Protein AF-X0Z186-F1 (afdb_monomer_lite)

Organism: NCBI:txid412755

InterPro domains:
  IPR019079 Capsule synthesis protein, CapA [PF09587] (178-248)
  IPR019079 Capsule synthesis protein, CapA [SM00854] (56-251)
  IPR029052 Metallo-dependent phosphatase-like [SSF56300] (160-251)
  IPR036866 Ribonuclease Z/Hydroxyacylglutathione hydrolase-like [G3DSA:3.60.15.10] (1-141)
  IPR036866 Ribonuclease Z/Hydroxyacylglutathione hydrolase-like [SSF56281] (2-174)

Foldseek 3Di:
DEFDLPDQVVLVVCVVVDDDAEYEFLAQDLSRHLNVVVPQPHEYEYAPLRLVCLQPVVVVLVQLVCPPHPCSVVVVVVCVVSVRDRDPNYHHDDAQDWDDDDDPDTDGDHRQDPRRADVSNVVNVVVCVVVVDDDAFWDVRQWDCPDPAEIEGEAECDDSGDYDTGHHPVCRLVPQDPLHAYEYEYADAEAQDQEGDPVLVVSLVVCVQRHQEYEYAHNLAFYDWDWDQHPVPPRATGIYRNYQHDQEDDDPPQRNQKGKDWDWDWDADPVSDIHTDDIDMFMWGWDDPDPPDIDIDTDRDDVPPD

pLDDT: mean 90.02, std 6.47, range [61.66, 98.19]

Radius of gyration: 22.04 Å; chains: 1; bounding box: 54×44×65 Å

Secondary structure (DSSP, 8-state):
-B---S-HHHHHHHHHH----EEE-S-SSHHHHTTGGG-TT-EEEEETTTHHHHH-HHHHHHHTT-TTSTTHHHHHHHHHHHT--PPPSEEEE-TT-EEEEETTEEEEP----SSS-HHHHHHHHHHHHTTT-----BTTB-EEESSSSEEEEEEES--SS--SSB-BGGGGGGG--TTSEEEEEEE-S-TT-SS--HHHHHHHHHHTTTSSEEE-BSS-SB--EEEEE-TTTTT-EEEEES-BB-SS---SSTTTTEEEEEEEEEEE-TTS-EEEEEEEEEEEEEEESSSS-EEEEEES--TT--

Structure (mmCIF, N/CA/C/O backbone):
data_AF-X0Z186-F1
#
_entry.id   AF-X0Z186-F1
#
loop_
_atom_site.group_PDB
_atom_site.id
_atom_site.type_symbol
_atom_site.label_atom_id
_atom_site.label_alt_id
_atom_site.label_comp_id
_atom_site.label_asym_id
_atom_site.label_entity_id
_atom_site.label_seq_id
_atom_site.pdbx_PDB_ins_code
_atom_site.Cartn_x
_atom_site.Cartn_y
_atom_site.Cartn_z
_atom_site.occupancy
_atom_site.B_iso_or_equiv
_atom_site.auth_seq_id
_atom_site.auth_comp_id
_atom_site.auth_asym_id
_atom_site.auth_atom_id
_atom_site.pdbx_PDB_model_num
ATOM 1 N N . LEU A 1 1 ? -20.389 0.798 16.510 1.00 89.38 1 LEU A N 1
ATOM 2 C CA . LEU A 1 1 ? -19.400 1.677 15.853 1.00 89.38 1 LEU A CA 1
ATOM 3 C C . LEU A 1 1 ? -18.230 0.794 15.449 1.00 89.38 1 LEU A C 1
ATOM 5 O O . LEU A 1 1 ? -17.837 -0.013 16.280 1.00 89.38 1 LEU A O 1
ATOM 9 N N . PHE A 1 2 ? -17.761 0.885 14.209 1.00 91.06 2 PHE A N 1
ATOM 10 C CA . PHE A 1 2 ? -16.554 0.197 13.742 1.00 91.06 2 PHE A CA 1
ATOM 11 C C . PHE A 1 2 ? -15.464 1.254 13.595 1.00 91.06 2 PHE A C 1
ATOM 13 O O . PHE A 1 2 ? -15.695 2.229 12.882 1.00 91.06 2 PHE A O 1
ATOM 20 N N . ASP A 1 3 ? -14.369 1.089 14.336 1.00 93.06 3 ASP A N 1
ATOM 21 C CA . ASP A 1 3 ? -13.278 2.053 14.514 1.00 93.06 3 ASP A CA 1
ATOM 22 C C . ASP A 1 3 ? -13.721 3.448 14.974 1.00 93.06 3 ASP A C 1
ATOM 24 O O . ASP A 1 3 ? -14.905 3.800 15.034 1.00 93.06 3 ASP A O 1
ATOM 28 N N . ASN A 1 4 ? -12.768 4.261 15.425 1.00 90.00 4 ASN A N 1
ATOM 29 C CA . ASN A 1 4 ? -13.087 5.593 15.925 1.00 90.00 4 ASN A CA 1
ATOM 30 C C . ASN A 1 4 ? -11.980 6.644 15.775 1.00 90.00 4 ASN A C 1
ATOM 32 O O . ASN A 1 4 ? -12.148 7.745 16.309 1.00 90.00 4 ASN A O 1
ATOM 36 N N . GLY A 1 5 ? -10.910 6.391 15.020 1.00 86.94 5 GLY A N 1
ATOM 37 C CA . GLY A 1 5 ? -9.839 7.374 14.834 1.00 86.94 5 GLY A CA 1
ATOM 38 C C . GLY A 1 5 ? -10.110 8.473 13.796 1.00 86.94 5 GLY A C 1
ATOM 39 O O . GLY A 1 5 ? -9.206 9.134 13.307 1.00 86.94 5 GLY A O 1
ATOM 40 N N . ILE A 1 6 ? -11.381 8.804 13.552 1.00 81.06 6 ILE A N 1
ATOM 41 C CA . ILE A 1 6 ? -11.821 9.917 12.682 1.00 81.06 6 ILE A CA 1
ATOM 42 C C . ILE A 1 6 ? -11.651 11.318 13.316 1.00 81.06 6 ILE A C 1
ATOM 44 O O . ILE A 1 6 ? -12.278 12.301 12.903 1.00 81.06 6 ILE A O 1
ATOM 48 N N . GLY A 1 7 ? -10.866 11.419 14.386 1.00 83.19 7 GLY A N 1
ATOM 49 C CA . GLY A 1 7 ? -10.620 12.648 15.130 1.00 83.19 7 GLY A CA 1
ATOM 50 C C . GLY A 1 7 ? -11.711 13.039 16.141 1.00 83.19 7 GLY A C 1
ATOM 51 O O . GLY A 1 7 ? -12.926 12.909 15.942 1.00 83.19 7 GLY A O 1
ATOM 52 N N . HIS A 1 8 ? -11.264 13.639 17.248 1.00 87.81 8 HIS A N 1
ATOM 53 C CA . HIS A 1 8 ? -12.091 13.975 18.413 1.00 87.81 8 HIS A CA 1
ATOM 54 C C . HIS A 1 8 ? -13.345 14.812 18.107 1.00 87.81 8 HIS A C 1
ATOM 56 O O . HIS A 1 8 ? -14.380 14.652 18.759 1.00 87.81 8 HIS A O 1
ATOM 62 N N . ARG A 1 9 ? -13.277 15.738 17.140 1.00 87.94 9 ARG A N 1
ATOM 63 C CA . ARG A 1 9 ? -14.408 16.617 16.796 1.00 87.94 9 ARG A CA 1
ATOM 64 C C . ARG A 1 9 ? -15.586 15.821 16.232 1.00 87.94 9 ARG A C 1
ATOM 66 O O . ARG A 1 9 ? -16.725 16.081 16.622 1.00 87.94 9 ARG A O 1
ATOM 73 N N . LEU A 1 10 ? -15.313 14.870 15.338 1.00 87.19 10 LEU A N 1
ATOM 74 C CA . LEU A 1 10 ? -16.343 14.048 14.705 1.00 87.19 10 LEU A CA 1
ATOM 75 C C . LEU A 1 10 ? -16.906 13.021 15.687 1.00 87.19 10 LEU A C 1
ATOM 77 O O . LEU A 1 10 ? -18.123 12.900 15.782 1.00 87.19 10 LEU A O 1
ATOM 81 N N . ILE A 1 11 ? -16.064 12.395 16.513 1.00 90.81 11 ILE A N 1
ATOM 82 C CA . ILE A 1 11 ? -16.539 11.488 17.570 1.00 90.81 11 ILE A CA 1
ATOM 83 C C . ILE A 1 11 ? -17.469 12.205 18.559 1.00 90.81 11 ILE A C 1
ATOM 85 O O . ILE A 1 11 ? -18.531 11.687 18.903 1.00 90.81 11 ILE A O 1
ATOM 89 N N . ARG A 1 12 ? -17.147 13.440 18.972 1.00 90.44 12 ARG A N 1
ATOM 90 C CA . ARG A 1 12 ? -18.057 14.241 19.815 1.00 90.44 12 ARG A CA 1
ATOM 91 C C . ARG A 1 12 ? -19.385 14.548 19.128 1.00 90.44 12 ARG A C 1
ATOM 93 O O . ARG A 1 12 ? -20.395 14.634 19.818 1.00 90.44 12 ARG A O 1
ATOM 100 N N . LYS A 1 13 ? -19.389 14.744 17.806 1.00 92.00 13 LYS A N 1
ATOM 101 C CA . LYS A 1 13 ? -20.622 14.920 17.029 1.00 92.00 13 LYS A CA 1
ATOM 102 C C . LYS A 1 13 ? -21.448 13.631 17.039 1.00 92.00 13 LYS A C 1
ATOM 104 O O . LYS A 1 13 ? -22.599 13.682 17.457 1.00 92.00 13 LYS A O 1
ATOM 109 N N . LEU A 1 14 ? -20.836 12.489 16.719 1.00 90.31 14 LEU A N 1
ATOM 110 C CA . LEU A 1 14 ? -21.507 11.184 16.723 1.00 90.31 14 LEU A CA 1
ATOM 111 C C . LEU A 1 14 ? -22.123 10.844 18.082 1.00 90.31 14 LEU A C 1
ATOM 113 O O . LEU A 1 14 ? -23.264 10.408 18.136 1.00 90.31 14 LEU A O 1
ATOM 117 N N . LYS A 1 15 ? -21.420 11.114 19.188 1.00 91.56 15 LYS A N 1
ATOM 118 C CA . LYS A 1 15 ? -21.952 10.886 20.543 1.00 91.56 15 LYS A CA 1
ATOM 119 C C . LYS A 1 15 ? -23.196 11.713 20.883 1.00 91.56 15 LYS A C 1
ATOM 121 O O . LYS A 1 15 ? -23.922 11.337 21.796 1.00 91.56 15 LYS A O 1
ATOM 126 N N . ARG A 1 16 ? -23.406 12.858 20.222 1.00 92.31 16 ARG A N 1
ATOM 127 C CA . ARG A 1 16 ? -24.622 13.672 20.398 1.00 92.31 16 ARG A CA 1
ATOM 128 C C . ARG A 1 16 ? -25.780 13.162 19.547 1.00 92.31 16 ARG A C 1
ATOM 130 O O . ARG A 1 16 ? -26.923 13.325 19.947 1.00 92.31 16 ARG A O 1
ATOM 137 N N . GLU A 1 17 ? -25.475 12.587 18.389 1.00 94.38 17 GLU A N 1
ATOM 138 C CA . GLU A 1 17 ? -26.471 12.147 17.406 1.00 94.38 17 GLU A CA 1
ATOM 139 C C . GLU A 1 17 ? -26.930 10.705 17.644 1.00 94.38 17 GLU A C 1
ATOM 141 O O . GLU A 1 17 ? -28.093 10.382 17.424 1.00 94.38 17 GLU A O 1
ATOM 146 N N . PHE A 1 18 ? -26.041 9.845 18.144 1.00 90.38 18 PHE A N 1
ATOM 147 C CA . PHE A 1 18 ? -26.290 8.415 18.272 1.00 90.38 18 PHE A CA 1
ATOM 148 C C . PHE A 1 18 ? -25.980 7.904 19.676 1.00 90.38 18 PHE A C 1
ATOM 150 O O . PHE A 1 18 ? -24.947 8.216 20.276 1.00 90.38 18 PHE A O 1
ATOM 157 N N . LYS A 1 19 ? -26.841 7.010 20.174 1.00 90.19 19 LYS A N 1
ATOM 158 C CA . LYS A 1 19 ? -26.542 6.187 21.350 1.00 90.19 19 LYS A CA 1
ATOM 159 C C . LYS A 1 19 ? -25.640 5.026 20.931 1.00 90.19 19 LYS A C 1
ATOM 161 O O . LYS A 1 19 ? -26.112 3.956 20.557 1.00 90.19 19 LYS A O 1
ATOM 166 N N . ILE A 1 20 ? -24.332 5.247 20.990 1.00 89.19 20 ILE A N 1
ATOM 167 C CA . ILE A 1 20 ? -23.332 4.227 20.657 1.00 89.19 20 ILE A CA 1
ATOM 168 C C . ILE A 1 20 ? -23.275 3.210 21.803 1.00 89.19 20 ILE A C 1
ATOM 170 O O . ILE A 1 20 ? -22.961 3.575 22.931 1.00 89.19 20 ILE A O 1
ATOM 174 N N . GLN A 1 21 ? -23.593 1.945 21.516 1.00 85.56 21 GLN A N 1
ATOM 175 C CA . GLN A 1 21 ? -23.642 0.871 22.522 1.00 85.56 21 GLN A CA 1
ATOM 176 C C . GLN A 1 21 ? -22.339 0.070 22.618 1.00 85.56 21 GLN A C 1
ATOM 178 O O . GLN A 1 21 ? -21.937 -0.318 23.708 1.00 85.56 21 GLN A O 1
ATOM 183 N N . LYS A 1 22 ? -21.694 -0.182 21.472 1.00 90.75 22 LYS A N 1
ATOM 184 C CA . LYS A 1 22 ? -20.487 -1.011 21.338 1.00 90.75 22 LYS A CA 1
ATOM 185 C C . LYS A 1 22 ? -19.555 -0.439 20.277 1.00 90.75 22 LYS A C 1
ATOM 187 O O . LYS A 1 22 ? -20.031 0.153 19.296 1.00 90.75 22 LYS A O 1
ATOM 192 N N . THR A 1 23 ?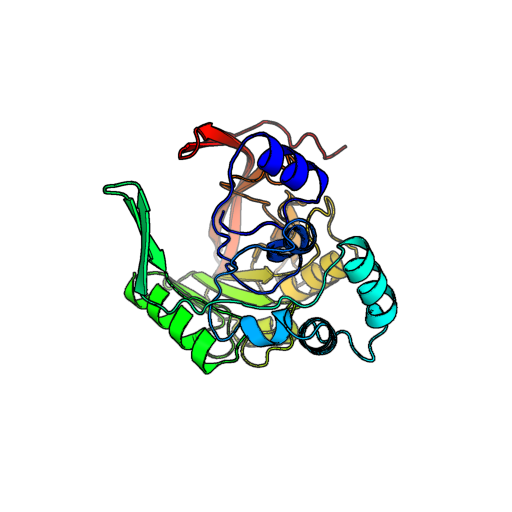 -18.254 -0.619 20.477 1.00 92.75 23 THR A N 1
ATOM 193 C CA . THR A 1 23 ? -17.221 -0.274 19.496 1.00 92.75 23 THR A CA 1
ATOM 194 C C . THR A 1 23 ? -16.420 -1.519 19.147 1.00 92.75 23 THR A C 1
ATOM 196 O O . THR A 1 23 ? -15.888 -2.174 20.035 1.00 92.75 23 THR A O 1
ATOM 199 N N . TYR A 1 24 ? -16.357 -1.831 17.861 1.00 93.88 24 TYR A N 1
ATOM 200 C CA . TYR A 1 24 ? -15.530 -2.888 17.297 1.00 93.88 24 TYR A CA 1
ATOM 201 C C . TYR A 1 24 ? -14.310 -2.221 16.668 1.00 93.88 24 TYR A C 1
ATOM 203 O O . TYR A 1 24 ? -14.481 -1.280 15.898 1.00 93.88 24 TYR A O 1
ATOM 211 N N . LEU A 1 25 ? -13.115 -2.657 17.045 1.00 94.31 25 LEU A N 1
ATOM 212 C CA . LEU A 1 25 ? -11.847 -2.147 16.534 1.00 94.31 25 LEU A CA 1
ATOM 213 C C . LEU A 1 25 ? -11.288 -3.164 15.540 1.00 94.31 25 LEU A C 1
ATOM 215 O O . LEU A 1 25 ? -11.210 -4.350 15.874 1.00 94.31 25 LEU A O 1
ATOM 219 N N . SER A 1 26 ? -10.954 -2.709 14.334 1.00 90.81 26 SER A N 1
ATOM 220 C CA . SER A 1 26 ? -10.413 -3.552 13.266 1.00 90.81 26 SER A CA 1
ATOM 221 C C . SER A 1 26 ? -8.991 -4.009 13.577 1.00 90.81 26 SER A C 1
ATOM 223 O O . SER A 1 26 ? -8.711 -5.196 13.441 1.00 90.81 26 SER A O 1
ATOM 225 N N . HIS A 1 27 ? -8.140 -3.088 14.035 1.00 92.31 27 HIS A N 1
ATOM 226 C CA . HIS A 1 27 ? -6.793 -3.350 14.533 1.00 92.31 27 HIS A CA 1
ATOM 227 C C . HIS A 1 27 ? -6.308 -2.214 15.449 1.00 92.31 27 HIS A C 1
ATOM 229 O O . HIS A 1 27 ? -7.063 -1.292 15.778 1.00 92.31 27 HIS A O 1
ATOM 235 N N . TRP A 1 28 ? -5.065 -2.315 15.915 1.00 93.25 28 TRP A N 1
ATOM 236 C CA . TRP A 1 28 ? -4.538 -1.492 17.001 1.00 93.25 28 TRP A CA 1
ATOM 237 C C . TRP A 1 28 ? -3.983 -0.112 16.607 1.00 93.25 28 TRP A C 1
ATOM 239 O O . TRP A 1 28 ? -3.785 0.692 17.513 1.00 93.25 28 TRP A O 1
ATOM 249 N N . HIS A 1 29 ? -3.756 0.200 15.325 1.00 92.31 29 HIS A N 1
ATOM 250 C CA . HIS A 1 29 ? -3.139 1.475 14.926 1.00 92.31 29 HIS A CA 1
ATOM 251 C C . HIS A 1 29 ? -3.941 2.722 15.363 1.00 92.31 29 HIS A C 1
ATOM 253 O O . HIS A 1 29 ? -5.155 2.697 15.601 1.00 92.31 29 HIS A O 1
ATOM 259 N N . GLU A 1 30 ? -3.240 3.846 15.516 1.00 91.00 30 GLU A N 1
ATOM 260 C CA . GLU A 1 30 ? -3.721 5.072 16.157 1.00 91.00 30 GLU A CA 1
ATOM 261 C C . GLU A 1 30 ? -4.906 5.729 15.434 1.00 91.00 30 GLU A C 1
ATOM 263 O O . GLU A 1 30 ? -5.799 6.318 16.059 1.00 91.00 30 GLU A O 1
ATOM 268 N N . ASP A 1 31 ? -4.945 5.602 14.116 1.00 87.38 31 ASP A N 1
ATOM 269 C CA . ASP A 1 31 ? -5.996 6.076 13.221 1.00 87.38 31 ASP A CA 1
ATOM 270 C C . ASP A 1 31 ? -7.271 5.215 13.281 1.00 87.38 31 ASP A C 1
ATOM 272 O O . ASP A 1 31 ? -8.340 5.653 12.847 1.00 87.38 31 ASP A O 1
ATOM 276 N N . HIS A 1 32 ? -7.219 4.064 13.957 1.00 91.25 32 HIS A N 1
ATOM 277 C CA . HIS A 1 32 ? -8.386 3.232 14.258 1.00 91.25 32 HIS A CA 1
ATOM 278 C C . HIS A 1 32 ? -8.905 3.443 15.682 1.00 91.25 32 HIS A C 1
ATOM 280 O O . HIS A 1 32 ? -10.114 3.325 15.917 1.00 91.25 32 HIS A O 1
ATOM 286 N N . VAL A 1 33 ? -8.033 3.826 16.624 1.00 93.31 33 VAL A N 1
ATOM 287 C CA . VAL A 1 33 ? -8.353 3.807 18.065 1.00 93.31 33 VAL A CA 1
ATOM 288 C C . VAL A 1 33 ? -8.291 5.161 18.779 1.00 93.31 33 VAL A C 1
ATOM 290 O O . VAL A 1 33 ? -8.694 5.253 19.942 1.00 93.31 33 VAL A O 1
ATOM 293 N N . SER A 1 34 ? -7.858 6.243 18.122 1.00 92.00 34 SER A N 1
ATOM 294 C CA . SER A 1 34 ? -7.709 7.562 18.774 1.00 92.00 34 SER A CA 1
ATOM 295 C C . SER A 1 34 ? -9.005 8.177 19.317 1.00 92.00 34 SER A C 1
ATOM 297 O O . SER A 1 34 ? -8.981 9.065 20.169 1.00 92.00 34 SER A O 1
ATOM 299 N N . GLY A 1 35 ? -10.174 7.690 18.901 1.00 91.38 35 GLY A N 1
ATOM 300 C CA . GLY A 1 35 ? -11.454 8.105 19.471 1.00 91.38 35 GLY A CA 1
ATOM 301 C C . GLY A 1 35 ? -11.778 7.473 20.828 1.00 91.38 35 GLY A C 1
ATOM 302 O O . GLY A 1 35 ? -12.674 7.976 21.519 1.00 91.38 35 GLY A O 1
ATOM 303 N N . CYS A 1 36 ? -11.083 6.403 21.232 1.00 91.94 36 CYS A N 1
ATOM 304 C CA . CYS A 1 36 ? -11.407 5.606 22.420 1.00 91.94 36 CYS A CA 1
ATOM 305 C C . CYS A 1 36 ? -11.388 6.422 23.724 1.00 91.94 36 CYS A C 1
ATOM 307 O O . CYS A 1 36 ? -12.263 6.251 24.575 1.00 91.94 36 CYS A O 1
ATOM 309 N N . ALA A 1 37 ? -10.493 7.406 23.861 1.00 88.94 37 ALA A N 1
ATOM 310 C CA . ALA A 1 37 ? -10.426 8.268 25.049 1.00 88.94 37 ALA A CA 1
ATOM 311 C C . ALA A 1 37 ? -11.737 9.035 25.339 1.00 88.94 37 ALA A C 1
ATOM 313 O O . ALA A 1 37 ? -11.994 9.488 26.460 1.00 88.94 37 ALA A O 1
ATOM 314 N N . LEU A 1 38 ? -12.618 9.173 24.340 1.00 89.62 38 LEU A N 1
ATOM 315 C CA . LEU A 1 38 ? -13.930 9.802 24.495 1.00 89.62 38 LEU A CA 1
ATOM 316 C C . LEU A 1 38 ? -15.017 8.846 25.020 1.00 89.62 38 LEU A C 1
ATOM 318 O O . LEU A 1 38 ? -16.143 9.297 25.259 1.00 89.62 38 LEU A O 1
ATOM 322 N N . PHE A 1 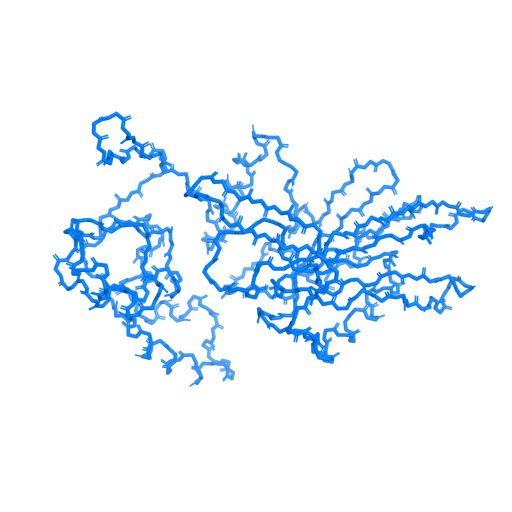39 ? -14.712 7.568 25.246 1.00 87.62 39 PHE A N 1
ATOM 323 C CA . PHE A 1 39 ? -15.654 6.496 25.586 1.00 87.62 39 PHE A CA 1
ATOM 324 C C . PHE A 1 39 ? -15.243 5.745 26.878 1.00 87.62 39 PHE A C 1
ATOM 326 O O . PHE A 1 39 ? -15.105 4.529 26.905 1.00 87.62 39 PHE A O 1
ATOM 333 N N . LYS A 1 40 ? -15.091 6.469 27.997 1.00 73.44 40 LYS A N 1
ATOM 334 C CA . LYS A 1 40 ? -14.522 5.964 29.274 1.00 73.44 40 LYS A CA 1
ATOM 335 C C . LYS A 1 40 ? -15.272 4.825 30.008 1.00 73.44 40 LYS A C 1
ATOM 337 O O . LYS A 1 40 ? -14.799 4.386 31.048 1.00 73.44 40 LYS A O 1
ATOM 342 N N . LYS A 1 41 ? -16.447 4.384 29.546 1.00 73.38 41 LYS A N 1
ATOM 343 C CA . LYS A 1 41 ? -17.260 3.304 30.166 1.00 73.38 41 LYS A CA 1
ATOM 344 C C . LYS A 1 41 ? -17.921 2.424 29.105 1.00 73.38 41 LYS A C 1
ATOM 346 O O . LYS A 1 41 ? -19.100 2.092 29.199 1.00 73.38 41 LYS A O 1
ATOM 351 N N . HIS A 1 42 ? -17.193 2.182 28.027 1.00 84.94 42 HIS A N 1
ATOM 352 C CA . HIS A 1 42 ? -17.730 1.613 26.804 1.00 84.94 42 HIS A CA 1
ATOM 353 C C . HIS A 1 42 ? -17.148 0.235 26.546 1.00 84.94 42 HIS A C 1
ATOM 355 O O . HIS A 1 42 ? -15.990 -0.012 26.864 1.00 84.94 42 HIS A O 1
ATOM 361 N N . GLU A 1 43 ? -17.945 -0.649 25.958 1.00 90.50 43 GLU A N 1
ATOM 362 C CA . GLU A 1 43 ? -17.464 -1.975 25.589 1.00 90.50 43 GLU A CA 1
ATOM 363 C C . GLU A 1 43 ? -16.703 -1.911 24.262 1.00 90.50 43 GLU A C 1
ATOM 365 O O . GLU A 1 43 ? -17.272 -1.543 23.223 1.00 90.50 43 GLU A O 1
ATOM 370 N N . TYR A 1 44 ? -15.435 -2.314 24.307 1.00 94.69 44 TYR A N 1
ATOM 371 C CA . TYR A 1 44 ? -14.601 -2.506 23.128 1.00 94.69 44 TYR A CA 1
ATOM 372 C C . TYR A 1 44 ? -14.538 -3.977 22.755 1.00 94.69 44 TYR A C 1
ATOM 374 O O . TYR A 1 44 ? -14.490 -4.844 23.625 1.00 94.69 44 TYR A O 1
ATOM 382 N N . TYR A 1 45 ? -14.520 -4.241 21.459 1.00 95.31 45 TYR A N 1
ATOM 383 C CA . TYR A 1 45 ? -14.400 -5.567 20.880 1.00 95.31 45 TYR A CA 1
ATOM 384 C C . TYR A 1 45 ? -13.256 -5.535 19.875 1.00 95.31 45 TYR A C 1
ATOM 386 O O . TYR A 1 45 ? -13.251 -4.669 19.005 1.00 95.31 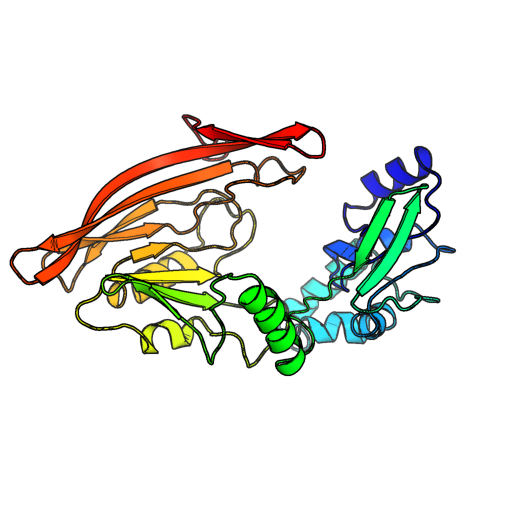45 TYR A O 1
ATOM 394 N N . CYS A 1 46 ? -12.289 -6.435 19.999 1.00 95.19 46 CYS A N 1
ATOM 395 C CA . CYS A 1 46 ? -11.141 -6.490 19.096 1.00 95.19 46 CYS A CA 1
ATOM 396 C C . CYS A 1 46 ? -10.603 -7.921 19.002 1.00 95.19 46 CYS A C 1
ATOM 398 O O . CYS A 1 46 ? -10.896 -8.756 19.868 1.00 95.19 46 CYS A O 1
ATOM 400 N N . HIS A 1 47 ? -9.863 -8.221 17.936 1.00 94.19 47 HIS A N 1
ATOM 401 C CA . HIS A 1 47 ? -9.226 -9.520 17.794 1.00 94.19 47 HIS A CA 1
ATOM 402 C C . HIS A 1 47 ? -8.161 -9.709 18.886 1.00 94.19 47 HIS A C 1
ATOM 404 O O . HIS A 1 47 ? -7.569 -8.748 19.375 1.00 94.19 47 HIS A O 1
ATOM 410 N N . ASN A 1 48 ? -7.940 -10.947 19.338 1.00 93.88 48 ASN A N 1
ATOM 411 C CA . ASN A 1 48 ? -7.092 -11.202 20.510 1.00 93.88 48 ASN A CA 1
ATOM 412 C C . ASN A 1 48 ? -5.628 -10.777 20.317 1.00 93.88 48 ASN A C 1
ATOM 414 O O . ASN A 1 48 ? -4.965 -10.493 21.311 1.00 93.88 48 ASN A O 1
ATOM 418 N N . LEU A 1 49 ? -5.141 -10.744 19.075 1.00 92.06 49 LEU A N 1
ATOM 419 C CA . LEU A 1 49 ? -3.773 -10.334 18.746 1.00 92.06 49 LEU A CA 1
ATOM 420 C C . LEU A 1 49 ? -3.549 -8.823 18.858 1.00 92.06 49 LEU A C 1
ATOM 422 O O . LEU A 1 49 ? -2.451 -8.401 19.199 1.00 92.06 49 LEU A O 1
ATOM 426 N N . ASP A 1 50 ? -4.594 -8.026 18.655 1.00 93.81 50 ASP A N 1
ATOM 427 C CA . ASP A 1 50 ? -4.555 -6.564 18.745 1.00 93.81 50 ASP A CA 1
ATOM 428 C C . ASP A 1 50 ? -4.743 -6.050 20.180 1.00 93.81 50 ASP A C 1
ATOM 430 O O . ASP A 1 50 ? -4.432 -4.905 20.496 1.00 93.81 50 ASP A O 1
ATOM 434 N N . ILE A 1 51 ? -5.248 -6.886 21.091 1.00 95.00 51 ILE A N 1
ATOM 435 C CA . ILE A 1 51 ? -5.509 -6.492 22.485 1.00 95.00 51 ILE A CA 1
ATOM 436 C C . ILE A 1 51 ? -4.240 -6.093 23.263 1.00 95.00 51 ILE A C 1
ATOM 438 O O . ILE A 1 51 ? -4.323 -5.114 24.008 1.00 95.00 51 ILE A O 1
ATOM 442 N N . PRO A 1 52 ? -3.100 -6.811 23.175 1.00 95.12 52 PRO A N 1
ATOM 443 C CA . PRO A 1 52 ? -1.896 -6.465 23.925 1.00 95.12 52 PRO A CA 1
ATOM 444 C C . PRO A 1 52 ? -1.431 -5.010 23.739 1.00 95.12 52 PRO A C 1
ATOM 446 O O . PRO A 1 52 ? -1.358 -4.321 24.758 1.00 95.12 52 PRO A O 1
ATOM 449 N N . PRO A 1 53 ? -1.191 -4.486 22.515 1.00 94.31 53 PRO A N 1
ATOM 450 C CA . PRO A 1 53 ? -0.787 -3.086 22.355 1.00 94.31 53 PRO A CA 1
ATOM 451 C C . PRO A 1 53 ? -1.873 -2.098 22.791 1.00 94.31 53 PRO A C 1
ATOM 453 O O . PRO A 1 53 ? -1.570 -1.023 23.291 1.00 94.31 53 PRO A O 1
ATOM 456 N N . LEU A 1 54 ? -3.155 -2.461 22.703 1.00 94.50 54 LEU A N 1
ATOM 457 C CA . LEU A 1 54 ? -4.233 -1.598 23.197 1.00 94.50 54 LEU A CA 1
ATOM 458 C C . LEU A 1 54 ? -4.270 -1.475 24.725 1.00 94.50 54 LEU A C 1
ATOM 460 O O . LEU A 1 54 ? -4.866 -0.531 25.238 1.00 94.50 54 LEU A O 1
ATOM 464 N N . ARG A 1 55 ? -3.657 -2.405 25.464 1.00 94.81 55 ARG A N 1
ATOM 465 C CA . ARG A 1 55 ? -3.575 -2.391 26.936 1.00 94.81 55 ARG A CA 1
ATOM 466 C C . ARG A 1 55 ? -2.277 -1.801 27.475 1.00 94.81 55 ARG A C 1
ATOM 468 O O . ARG A 1 55 ? -2.194 -1.549 28.674 1.00 94.81 55 ARG A O 1
ATOM 475 N N . ASP A 1 56 ? -1.288 -1.599 26.619 1.00 93.75 56 ASP A N 1
ATOM 476 C CA . ASP A 1 56 ? 0.055 -1.200 27.010 1.00 93.75 56 ASP A CA 1
ATOM 477 C C . ASP A 1 56 ? 0.598 -0.194 25.991 1.00 93.75 56 ASP A C 1
ATOM 479 O O . ASP A 1 56 ? 0.945 -0.550 24.867 1.00 93.75 56 ASP A O 1
ATOM 483 N N . LEU A 1 57 ? 0.652 1.080 26.394 1.00 89.62 57 LEU A N 1
ATOM 484 C CA . LEU A 1 57 ? 1.115 2.170 25.536 1.00 89.62 57 LEU A CA 1
ATOM 485 C C . LEU A 1 57 ? 2.601 2.032 25.169 1.00 89.62 57 LEU A C 1
ATOM 487 O O . LEU A 1 57 ? 2.997 2.468 24.090 1.00 89.62 57 LEU A O 1
ATOM 491 N N . ASP A 1 58 ? 3.415 1.422 26.032 1.00 89.31 58 ASP A N 1
ATOM 492 C CA . ASP A 1 58 ? 4.820 1.185 25.711 1.00 89.31 58 ASP A CA 1
ATOM 493 C C . ASP A 1 58 ? 4.930 0.084 24.654 1.00 89.31 58 ASP A C 1
ATOM 495 O O . ASP A 1 58 ? 5.649 0.259 23.674 1.00 89.31 58 ASP A O 1
ATOM 499 N N . LEU A 1 59 ? 4.146 -0.998 24.770 1.00 91.50 59 LEU A N 1
ATOM 500 C CA . LEU A 1 59 ? 4.062 -2.017 23.717 1.00 91.50 59 LEU A CA 1
ATOM 501 C C . LEU A 1 59 ? 3.518 -1.438 22.403 1.00 91.50 59 LEU A C 1
ATOM 503 O O . LEU A 1 59 ? 4.047 -1.747 21.339 1.00 91.50 59 LEU A O 1
ATOM 507 N N . PHE A 1 60 ? 2.494 -0.583 22.470 1.00 91.69 60 PHE A N 1
ATOM 508 C CA . PHE A 1 60 ? 1.940 0.127 21.315 1.00 91.69 60 PHE A CA 1
ATOM 509 C C . PHE A 1 60 ? 3.038 0.871 20.547 1.00 91.69 60 PHE A C 1
ATOM 511 O O . PHE A 1 60 ? 3.192 0.694 19.343 1.00 91.69 60 PHE A O 1
ATOM 518 N N . ILE A 1 61 ? 3.843 1.675 21.246 1.00 88.00 61 ILE A N 1
ATOM 519 C CA . ILE A 1 61 ? 4.935 2.450 20.641 1.00 88.00 61 ILE A CA 1
ATOM 520 C C . ILE A 1 61 ? 6.075 1.536 20.174 1.00 88.00 61 ILE A C 1
ATOM 522 O O . ILE A 1 61 ? 6.643 1.758 19.101 1.00 88.00 61 ILE A O 1
ATOM 526 N N . ASP A 1 62 ? 6.393 0.493 20.944 1.00 89.12 62 ASP A N 1
ATOM 527 C CA . ASP A 1 62 ? 7.436 -0.475 20.608 1.00 89.12 62 ASP A CA 1
ATOM 528 C C . ASP A 1 62 ? 7.124 -1.207 19.288 1.00 89.12 62 ASP A C 1
ATOM 530 O O . ASP A 1 62 ? 8.044 -1.456 18.502 1.00 89.12 62 ASP A O 1
ATOM 534 N N . LEU A 1 63 ? 5.849 -1.493 18.990 1.00 88.94 63 LEU A N 1
ATOM 535 C CA . LEU A 1 63 ? 5.440 -2.150 17.742 1.00 88.94 63 LEU A CA 1
ATOM 536 C C . LEU A 1 63 ? 5.654 -1.286 16.488 1.00 88.94 63 LEU A C 1
ATOM 538 O O . LEU A 1 63 ? 6.017 -1.842 15.451 1.00 88.94 63 LEU A O 1
ATOM 542 N N . TYR A 1 64 ? 5.575 0.048 16.576 1.00 87.38 64 TYR A N 1
ATOM 543 C CA . TYR A 1 64 ? 5.992 0.922 15.461 1.00 87.38 64 TYR A CA 1
ATOM 544 C C . TYR A 1 64 ? 7.503 0.864 15.189 1.00 87.38 64 TYR A C 1
ATOM 546 O O . TYR A 1 64 ? 7.997 1.421 14.209 1.00 87.38 64 TYR A O 1
ATOM 554 N N . GLY A 1 65 ? 8.284 0.231 16.073 1.00 85.62 65 GLY A N 1
ATOM 555 C CA . GLY A 1 65 ? 9.724 0.062 15.896 1.00 85.62 65 GLY A CA 1
ATOM 556 C C . GLY A 1 65 ? 10.509 1.376 15.934 1.00 85.62 65 GLY A C 1
ATOM 557 O O . GLY A 1 65 ? 11.639 1.425 15.448 1.00 85.62 65 GLY A O 1
ATOM 558 N N . VAL A 1 66 ? 9.932 2.442 16.501 1.00 83.81 66 VAL A N 1
ATOM 559 C CA . VAL A 1 66 ? 10.559 3.773 16.556 1.00 83.81 66 VAL A CA 1
ATOM 560 C C . VAL A 1 66 ? 11.564 3.916 17.696 1.00 83.81 66 VAL A C 1
ATOM 562 O O . VAL A 1 66 ? 12.394 4.823 17.652 1.00 83.81 66 VAL A O 1
ATOM 565 N N . LYS A 1 67 ? 11.535 3.030 18.693 1.00 83.25 67 LYS A N 1
ATOM 566 C CA . LYS A 1 67 ? 12.401 3.077 19.878 1.00 83.25 67 LYS A CA 1
ATOM 567 C C . LYS A 1 67 ? 13.885 3.045 19.523 1.00 83.25 67 LYS A C 1
ATOM 569 O O . LYS A 1 67 ? 14.344 2.195 18.762 1.00 83.25 67 LYS A O 1
ATOM 574 N N . GLY A 1 68 ? 14.649 3.981 20.077 1.00 82.94 68 GLY A N 1
ATOM 575 C CA . GLY A 1 68 ? 16.067 4.173 19.787 1.00 82.94 68 GLY A CA 1
ATOM 576 C C . GLY A 1 68 ? 16.357 4.816 18.426 1.00 82.94 68 GLY A C 1
ATOM 577 O O . GLY A 1 68 ? 17.527 4.968 18.068 1.00 82.94 68 GLY A O 1
ATOM 578 N N . THR A 1 69 ? 15.335 5.206 17.657 1.00 83.88 69 THR A N 1
ATOM 579 C CA . THR A 1 69 ? 15.497 5.917 16.380 1.00 83.88 69 THR A CA 1
ATOM 580 C C . THR A 1 69 ? 15.270 7.424 16.561 1.00 83.88 69 THR A C 1
ATOM 582 O O . THR A 1 69 ? 14.620 7.842 17.521 1.00 83.88 69 THR A O 1
ATOM 585 N N . PRO A 1 70 ? 15.738 8.284 15.633 1.00 82.50 70 PRO A N 1
ATOM 586 C CA . PRO A 1 70 ? 15.419 9.713 15.673 1.00 82.50 70 PRO A CA 1
ATOM 587 C C . PRO A 1 70 ? 13.911 10.020 15.716 1.00 82.50 70 PRO A C 1
ATOM 589 O O . PRO A 1 70 ? 13.530 11.044 16.278 1.00 82.50 70 PRO A O 1
ATOM 592 N N . ALA A 1 71 ? 13.069 9.129 15.173 1.00 80.50 71 ALA A N 1
ATOM 593 C CA . ALA A 1 71 ? 11.618 9.297 15.126 1.00 80.50 71 ALA A CA 1
ATOM 594 C C . ALA A 1 71 ? 10.938 9.127 16.498 1.00 80.50 71 ALA A C 1
ATOM 596 O O . ALA A 1 71 ? 9.861 9.679 16.707 1.00 80.50 71 ALA A O 1
ATOM 597 N N . GLU A 1 72 ? 11.568 8.438 17.461 1.00 84.31 72 GLU A N 1
ATOM 598 C CA . GLU A 1 72 ? 11.007 8.203 18.805 1.00 84.31 72 GLU A CA 1
ATOM 599 C C . GLU A 1 72 ? 10.569 9.505 19.492 1.00 84.31 72 GLU A C 1
ATOM 601 O O . GLU A 1 72 ? 9.492 9.587 20.083 1.00 84.31 72 GLU A O 1
ATOM 606 N N . LYS A 1 73 ? 11.398 10.552 19.368 1.00 82.19 73 LYS A N 1
ATOM 607 C CA . LYS A 1 73 ? 11.179 11.858 20.008 1.00 82.19 73 LYS A CA 1
ATOM 608 C C . LYS A 1 73 ? 9.964 12.599 19.460 1.00 82.19 73 LYS A C 1
ATOM 610 O O . LYS A 1 73 ? 9.384 13.414 20.172 1.00 82.19 73 LYS A O 1
ATOM 615 N N . GLU A 1 74 ? 9.604 12.338 18.208 1.00 83.50 74 GLU A N 1
ATOM 616 C CA . GLU A 1 74 ? 8.444 12.939 17.548 1.00 83.50 74 GLU A CA 1
ATOM 617 C C . GLU A 1 74 ? 7.184 12.094 17.764 1.00 83.50 74 GLU A C 1
ATOM 619 O O . GLU A 1 74 ? 6.084 12.638 17.852 1.00 83.50 74 GLU A O 1
ATOM 624 N N . PHE A 1 75 ? 7.344 10.779 17.934 1.00 83.81 75 PHE A N 1
ATOM 625 C CA . PHE A 1 75 ? 6.232 9.838 18.020 1.00 83.81 75 PHE A CA 1
ATOM 626 C C . PHE A 1 75 ? 5.430 9.954 19.326 1.00 83.81 75 PHE A C 1
ATOM 628 O O . PHE A 1 75 ? 4.200 10.018 19.300 1.00 83.81 75 PHE A O 1
ATOM 635 N N . TYR A 1 76 ? 6.099 10.073 20.479 1.00 82.31 76 TYR A N 1
ATOM 636 C CA . TYR A 1 76 ? 5.420 10.236 21.776 1.00 82.31 76 TYR A CA 1
ATOM 637 C C . TYR A 1 76 ? 4.484 11.466 21.828 1.00 82.31 76 TYR A C 1
ATOM 639 O O . TYR A 1 76 ? 3.328 11.319 22.240 1.00 82.31 76 TYR A O 1
ATOM 647 N N . PRO A 1 77 ? 4.911 12.673 21.397 1.00 85.44 77 PRO A N 1
ATOM 648 C CA . PRO A 1 77 ? 4.024 13.832 21.295 1.00 85.44 77 PRO A CA 1
ATOM 649 C C . PRO A 1 77 ? 2.790 13.608 20.410 1.00 85.44 77 PRO A C 1
ATOM 651 O O . PRO A 1 77 ? 1.712 14.100 20.750 1.00 85.44 77 PRO A O 1
ATOM 654 N N . ILE A 1 78 ? 2.918 12.857 19.308 1.00 85.81 78 ILE A N 1
ATOM 655 C CA . ILE A 1 78 ? 1.785 12.513 18.432 1.00 85.81 78 ILE A CA 1
ATOM 656 C C . ILE A 1 78 ? 0.777 11.650 19.201 1.00 85.81 78 ILE A C 1
ATOM 658 O O . ILE A 1 78 ? -0.408 11.983 19.229 1.00 85.81 78 ILE A O 1
ATOM 662 N N . MET A 1 79 ? 1.233 10.608 19.902 1.00 88.00 79 MET A N 1
ATOM 663 C CA . MET A 1 79 ? 0.356 9.749 20.713 1.00 88.00 79 MET A CA 1
ATOM 664 C C . MET A 1 79 ? -0.368 10.536 21.816 1.00 88.00 79 MET A C 1
ATOM 666 O O . MET A 1 79 ? -1.573 10.369 22.023 1.00 88.00 79 MET A O 1
ATOM 670 N N . GLN A 1 80 ? 0.329 11.466 22.478 1.00 86.31 80 GLN A N 1
ATOM 671 C CA . GLN A 1 80 ? -0.272 12.359 23.476 1.00 86.31 80 GLN A CA 1
ATOM 672 C C . GLN A 1 80 ? -1.304 13.313 22.860 1.00 86.31 80 GLN A C 1
ATOM 674 O O . GLN A 1 80 ? -2.374 13.530 23.435 1.00 86.31 80 GLN A O 1
ATOM 679 N N . PHE A 1 81 ? -1.013 13.869 21.682 1.00 86.75 81 PHE A N 1
ATOM 680 C CA . PHE A 1 81 ? -1.943 14.724 20.946 1.00 86.75 81 PHE A CA 1
ATOM 681 C C . PHE A 1 81 ? -3.220 13.967 20.548 1.00 86.75 81 PHE A C 1
ATOM 683 O O . PHE A 1 81 ? -4.331 14.491 20.700 1.00 86.75 81 PHE A O 1
ATOM 690 N N . LEU A 1 82 ? -3.066 12.716 20.106 1.00 86.81 82 LEU A N 1
ATOM 691 C CA . LEU A 1 82 ? -4.163 11.801 19.787 1.00 86.81 82 LEU A CA 1
ATOM 692 C C . LEU A 1 82 ? -4.879 11.259 21.028 1.00 86.81 82 LEU A C 1
ATOM 694 O O . LEU A 1 82 ? -5.976 10.725 20.896 1.00 86.81 82 LEU A O 1
ATOM 698 N N . LYS A 1 83 ? -4.320 11.472 22.226 1.00 89.12 83 LYS A N 1
ATOM 699 C CA . LYS A 1 83 ? -4.845 10.980 23.507 1.00 89.12 83 LYS A CA 1
ATOM 700 C C . LYS A 1 83 ? -5.014 9.463 23.517 1.00 89.12 83 LYS A C 1
ATOM 702 O O . LYS A 1 83 ? -6.021 8.962 24.013 1.00 89.12 83 LYS A O 1
ATOM 707 N N . ILE A 1 84 ? -4.042 8.745 22.957 1.00 90.31 84 ILE A N 1
ATOM 708 C CA . ILE A 1 84 ? -4.004 7.287 23.068 1.00 90.31 84 ILE A CA 1
ATOM 709 C C . ILE A 1 84 ? -3.757 6.936 24.538 1.00 90.31 84 ILE A C 1
ATOM 711 O O . ILE A 1 84 ? -2.753 7.335 25.126 1.00 90.31 84 ILE A O 1
ATOM 715 N N . GLU A 1 85 ? -4.711 6.231 25.138 1.00 89.12 85 GLU A N 1
ATOM 716 C CA . GLU A 1 85 ? -4.664 5.754 26.519 1.00 89.12 85 GLU A CA 1
ATOM 717 C C . GLU A 1 85 ? -4.901 4.236 26.511 1.00 89.12 85 GLU A C 1
ATOM 719 O O . GLU A 1 85 ? -5.726 3.770 25.716 1.00 89.12 85 GLU A O 1
ATOM 724 N N . PRO A 1 86 ? -4.241 3.469 27.398 1.00 91.81 86 PRO A N 1
ATOM 725 C CA . PRO A 1 86 ? -4.524 2.051 27.571 1.00 91.81 86 PRO A CA 1
ATOM 726 C C . PRO A 1 86 ? -6.015 1.766 27.773 1.00 91.81 86 PRO A C 1
ATOM 728 O O . PRO A 1 86 ? -6.691 2.392 28.596 1.00 91.81 86 PRO A O 1
ATOM 731 N N . LEU A 1 87 ? -6.528 0.792 27.029 1.00 91.75 87 LEU A N 1
ATOM 732 C CA . LEU A 1 87 ? -7.919 0.371 27.069 1.00 91.75 87 LEU A CA 1
ATOM 733 C C . LEU A 1 87 ? -8.092 -0.815 28.013 1.00 91.75 87 LEU A C 1
ATOM 735 O O . LEU A 1 87 ? -7.489 -1.872 27.846 1.00 91.75 87 LEU A O 1
ATOM 739 N N . ASN A 1 88 ? -8.997 -0.659 28.973 1.00 85.44 88 ASN A N 1
ATOM 740 C CA . ASN A 1 88 ? -9.437 -1.748 29.839 1.00 85.44 88 ASN A CA 1
ATOM 741 C C . ASN A 1 88 ? -10.688 -2.426 29.257 1.00 85.44 88 ASN A C 1
ATOM 743 O O . ASN A 1 88 ? -11.383 -1.856 28.417 1.00 85.44 88 ASN A O 1
ATOM 747 N N . ASP A 1 89 ? -10.976 -3.647 29.711 1.00 86.31 89 ASP A N 1
ATOM 748 C CA . ASP A 1 89 ? -12.230 -4.362 29.423 1.00 86.31 89 ASP A CA 1
ATOM 749 C C . ASP A 1 89 ? -12.542 -4.604 27.930 1.00 86.31 89 ASP A C 1
ATOM 751 O O . ASP A 1 89 ? -13.699 -4.613 27.505 1.00 86.31 89 ASP A O 1
ATOM 755 N N . ILE A 1 90 ? -11.504 -4.852 27.120 1.00 94.56 90 ILE A N 1
ATOM 756 C CA . ILE A 1 90 ? -11.664 -5.277 25.720 1.00 94.56 90 ILE A CA 1
ATOM 757 C C . ILE A 1 90 ? -12.150 -6.731 25.662 1.00 94.56 90 ILE A C 1
ATOM 759 O O . ILE A 1 90 ? -11.499 -7.637 26.194 1.00 94.56 90 ILE A O 1
ATOM 763 N N . LYS A 1 91 ? -13.282 -6.951 24.991 1.00 95.44 91 LYS A N 1
ATOM 764 C CA . LYS A 1 91 ? -13.852 -8.264 24.680 1.00 95.44 91 LYS A CA 1
ATOM 765 C C . LYS A 1 91 ? -13.238 -8.811 23.392 1.00 95.44 91 LYS A C 1
ATOM 767 O O . LYS A 1 91 ? -12.986 -8.073 22.444 1.00 95.44 91 LYS A O 1
ATOM 772 N N . ILE A 1 92 ? -13.017 -10.119 23.359 1.00 96.25 92 ILE A N 1
ATOM 773 C CA . ILE A 1 92 ? -12.408 -10.791 22.209 1.00 96.25 92 ILE A CA 1
ATOM 774 C C . ILE A 1 92 ? -13.475 -11.054 21.144 1.00 96.25 92 ILE A C 1
ATOM 776 O O . ILE A 1 92 ? -14.538 -11.588 21.465 1.00 96.25 92 ILE A O 1
ATOM 780 N N . ILE A 1 93 ? -13.151 -10.730 19.895 1.00 94.12 93 ILE A N 1
ATOM 781 C CA . ILE A 1 93 ? -13.798 -11.284 18.697 1.00 94.12 93 ILE A CA 1
ATOM 782 C C . ILE A 1 93 ? -12.817 -12.212 17.978 1.00 94.12 93 ILE A C 1
ATOM 784 O O . ILE A 1 93 ? -11.603 -12.024 18.060 1.00 94.12 93 ILE A O 1
ATOM 788 N N . ARG A 1 94 ? -13.332 -13.238 17.309 1.00 92.06 94 ARG A N 1
ATOM 789 C CA . ARG A 1 94 ? -12.555 -14.251 16.588 1.00 92.06 94 ARG A CA 1
ATOM 790 C C . ARG A 1 94 ? -12.937 -14.286 15.116 1.00 92.06 94 ARG A C 1
ATOM 792 O O . ARG A 1 94 ? -14.007 -13.826 14.723 1.00 92.06 94 ARG A O 1
ATOM 799 N N . ASP A 1 95 ? -12.052 -14.855 14.305 1.00 89.62 95 ASP A N 1
ATOM 800 C CA . ASP A 1 95 ? -12.335 -15.113 12.896 1.00 89.62 95 ASP A CA 1
ATOM 801 C C . ASP A 1 95 ? -13.635 -15.919 12.735 1.00 89.62 95 ASP A C 1
ATOM 803 O O . ASP A 1 95 ? -13.882 -16.881 13.463 1.00 89.62 95 ASP A O 1
ATOM 807 N N . ASN A 1 96 ? -14.458 -15.522 11.766 1.00 89.94 96 ASN A N 1
ATOM 808 C CA . ASN A 1 96 ? -15.796 -16.046 11.480 1.00 89.94 96 ASN A CA 1
ATOM 809 C C . ASN A 1 96 ? -16.880 -15.805 12.542 1.00 89.94 96 ASN A C 1
ATOM 811 O O . ASN A 1 96 ? -18.018 -16.227 12.312 1.00 89.94 96 ASN A O 1
ATOM 815 N N . ASP A 1 97 ? -16.600 -15.089 13.638 1.00 93.94 97 ASP A N 1
ATOM 816 C CA . ASP A 1 97 ? -17.662 -14.643 14.544 1.00 93.94 97 ASP A CA 1
ATOM 817 C C . ASP A 1 97 ? -18.723 -13.854 13.757 1.00 93.94 97 ASP A C 1
ATOM 819 O O . ASP A 1 97 ? -18.412 -13.010 12.909 1.00 93.94 97 ASP A O 1
ATOM 823 N N . LEU A 1 98 ? -19.997 -14.135 14.039 1.00 92.94 98 LEU A N 1
ATOM 824 C CA . LEU A 1 98 ? -21.129 -13.388 13.498 1.00 92.94 98 LEU A CA 1
ATOM 825 C C . LEU A 1 98 ? -21.582 -12.358 14.528 1.00 92.94 98 LEU A C 1
ATOM 827 O O . LEU A 1 98 ? -22.124 -12.701 15.578 1.00 92.94 98 LEU A O 1
ATOM 831 N N . ILE A 1 99 ? -21.373 -11.085 14.212 1.00 92.00 99 ILE A N 1
ATOM 832 C CA . ILE A 1 99 ? -21.785 -9.955 15.037 1.00 92.00 99 ILE A CA 1
ATOM 833 C C . ILE A 1 99 ? -23.185 -9.521 14.586 1.00 92.00 99 ILE A C 1
ATOM 835 O O . ILE A 1 99 ? -23.320 -8.968 13.490 1.00 92.00 99 ILE A O 1
ATOM 839 N N . PRO A 1 100 ? -24.236 -9.725 15.400 1.00 89.62 100 PRO A N 1
ATOM 840 C CA . PRO A 1 100 ? -25.561 -9.213 15.077 1.00 89.62 100 PRO A CA 1
ATOM 841 C C . PRO A 1 100 ? -25.573 -7.684 15.209 1.00 89.62 100 PRO A C 1
ATOM 843 O O . PRO A 1 100 ? -25.145 -7.139 16.232 1.00 89.62 100 PRO A O 1
ATOM 846 N N . ILE A 1 101 ? -26.068 -6.991 14.181 1.00 85.25 101 ILE A N 1
ATOM 847 C CA . ILE A 1 101 ? -26.218 -5.529 14.182 1.00 85.25 101 ILE A CA 1
ATOM 848 C C . ILE A 1 101 ? -27.669 -5.152 14.472 1.00 85.25 101 ILE A C 1
ATOM 850 O O . ILE A 1 101 ? -27.928 -4.398 15.413 1.00 85.25 101 ILE A O 1
ATOM 854 N N . LYS A 1 102 ? -28.612 -5.690 13.690 1.00 8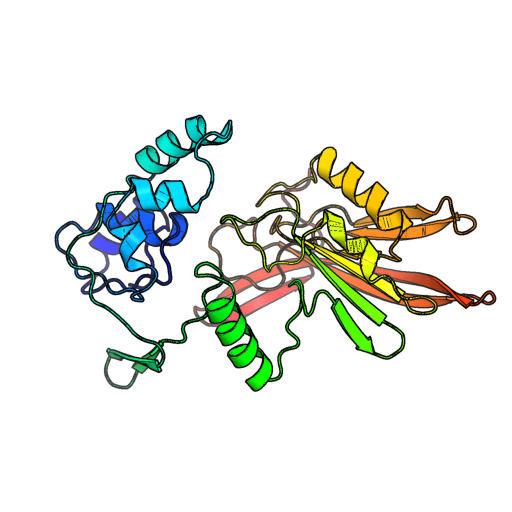1.50 102 LYS A N 1
ATOM 855 C CA . LYS A 1 102 ? -30.058 -5.499 13.860 1.00 81.50 102 LYS A CA 1
ATOM 856 C C . LYS A 1 102 ? -30.815 -6.566 13.069 1.00 81.50 102 LYS A C 1
ATOM 858 O O . LYS A 1 102 ? -30.420 -6.820 11.944 1.00 81.50 102 LYS A O 1
ATOM 863 N N . ASP A 1 103 ? -31.886 -7.115 13.643 1.00 84.06 103 ASP A N 1
ATOM 864 C CA . ASP A 1 103 ? -32.849 -8.039 13.021 1.00 84.06 103 ASP A CA 1
ATOM 865 C C . ASP A 1 103 ? -32.204 -9.139 12.151 1.00 84.06 103 ASP A C 1
ATOM 867 O O . ASP A 1 103 ? -31.792 -10.175 12.671 1.00 84.06 103 ASP A O 1
ATOM 871 N N . ASP A 1 104 ? -32.100 -8.907 10.845 1.00 87.81 104 ASP A N 1
ATOM 872 C CA . ASP A 1 104 ? -31.594 -9.808 9.807 1.00 87.81 104 ASP A CA 1
ATOM 873 C C . ASP A 1 104 ? -30.167 -9.477 9.320 1.00 87.81 104 ASP A C 1
ATOM 875 O O . ASP A 1 104 ? -29.600 -10.200 8.501 1.00 87.81 104 ASP A O 1
ATOM 879 N N . LEU A 1 105 ? -29.553 -8.414 9.845 1.00 85.25 105 LEU A N 1
ATOM 880 C CA . LEU A 1 105 ? -28.206 -7.976 9.501 1.00 85.25 105 LEU A CA 1
ATOM 881 C C . LEU A 1 105 ? -27.172 -8.467 10.519 1.00 85.25 105 LEU A C 1
ATOM 883 O O . LEU A 1 105 ? -27.138 -8.043 11.682 1.00 85.25 105 LEU A O 1
ATOM 887 N N . SER A 1 106 ? -26.248 -9.293 10.032 1.00 89.81 106 SER A N 1
ATOM 888 C CA . SER A 1 106 ? -25.050 -9.718 10.756 1.00 89.81 106 SER A CA 1
ATOM 889 C C . SER A 1 106 ? -23.788 -9.416 9.960 1.00 89.81 106 SER A C 1
ATOM 891 O O . SER A 1 106 ? -23.769 -9.578 8.741 1.00 89.81 106 SER A O 1
ATOM 893 N N . VAL A 1 107 ? -22.718 -9.051 10.659 1.00 89.75 107 VAL A N 1
ATOM 894 C CA . VAL A 1 107 ? -21.382 -8.898 10.079 1.00 89.75 107 VAL A CA 1
ATOM 895 C C . VAL A 1 107 ? -20.553 -10.120 10.447 1.00 89.75 107 VAL A C 1
ATOM 897 O O . VAL A 1 107 ? -20.487 -10.488 11.618 1.00 89.75 107 VAL A O 1
ATOM 900 N N . ARG A 1 108 ? -19.914 -10.747 9.456 1.00 90.94 108 ARG A N 1
ATOM 901 C CA . ARG A 1 108 ? -18.939 -11.815 9.693 1.00 90.94 108 ARG A CA 1
ATOM 902 C C . ARG A 1 108 ? -17.552 -11.212 9.843 1.00 90.94 108 ARG A C 1
ATOM 904 O O . ARG A 1 108 ? -17.108 -10.485 8.959 1.00 90.94 108 ARG A O 1
ATOM 911 N N . VAL A 1 109 ? -16.869 -11.546 10.930 1.00 89.12 109 VAL A N 1
ATOM 912 C CA . VAL A 1 109 ? -15.466 -11.177 11.128 1.00 89.12 109 VAL A CA 1
ATOM 913 C C . VAL A 1 109 ? -14.601 -11.994 10.171 1.00 89.12 109 VAL A C 1
ATOM 915 O O . VAL A 1 109 ? -14.686 -13.220 10.154 1.00 89.12 109 VAL A O 1
ATOM 918 N N . ILE A 1 110 ? -13.777 -11.314 9.378 1.00 85.19 110 ILE A N 1
ATOM 919 C CA . ILE A 1 110 ? -12.718 -11.932 8.578 1.00 85.19 110 ILE A CA 1
ATOM 920 C C . ILE A 1 110 ? -11.416 -11.285 9.027 1.00 85.19 110 ILE A C 1
ATOM 922 O O . ILE A 1 110 ? -11.178 -10.112 8.763 1.00 85.19 110 ILE A O 1
ATOM 926 N N . HIS A 1 111 ? -10.602 -12.040 9.750 1.00 84.62 111 HIS A N 1
ATOM 927 C CA . HIS A 1 111 ? -9.329 -11.564 10.264 1.00 84.62 111 HIS A CA 1
ATOM 928 C C . HIS A 1 111 ? -8.243 -11.721 9.191 1.00 84.62 111 HIS A C 1
ATOM 930 O O . HIS A 1 111 ? -8.000 -12.837 8.718 1.00 84.62 111 HIS A O 1
ATOM 936 N N . THR A 1 112 ? -7.628 -10.605 8.795 1.00 81.81 112 THR A N 1
ATOM 937 C CA . THR A 1 112 ? -6.578 -10.539 7.763 1.00 81.81 112 THR A CA 1
ATOM 938 C C . THR A 1 112 ? -5.396 -9.676 8.223 1.00 81.81 112 THR A C 1
ATOM 940 O O . THR A 1 112 ? -5.201 -8.583 7.683 1.00 81.81 112 THR A O 1
ATOM 943 N N . PRO A 1 113 ? -4.647 -10.076 9.263 1.00 80.75 113 PRO A N 1
ATOM 944 C CA . PRO A 1 113 ? -3.594 -9.229 9.797 1.00 80.75 113 PRO A CA 1
ATOM 945 C C . PRO A 1 113 ? -2.323 -9.310 8.953 1.00 80.75 113 PRO A C 1
ATOM 947 O O . PRO A 1 113 ? -1.890 -10.382 8.525 1.00 80.75 113 PRO A O 1
ATOM 950 N N . GLY A 1 114 ? -1.685 -8.157 8.788 1.00 77.56 114 GLY A N 1
ATOM 951 C CA . GLY A 1 114 ? -0.301 -8.071 8.337 1.00 77.56 114 GLY A CA 1
ATOM 952 C C . GLY A 1 114 ? 0.692 -7.999 9.492 1.00 77.56 114 GLY A C 1
ATOM 953 O O . GLY A 1 114 ? 1.851 -8.279 9.279 1.00 77.56 114 GLY A O 1
ATOM 954 N N . ASP A 1 115 ? 0.258 -7.662 10.705 1.00 81.25 115 ASP A N 1
ATOM 955 C CA . ASP A 1 115 ? 1.128 -7.132 11.768 1.00 81.25 115 ASP A CA 1
ATOM 956 C C . ASP A 1 115 ? 1.674 -8.190 12.742 1.00 81.25 115 ASP A C 1
ATOM 958 O O . ASP A 1 115 ? 2.639 -7.976 13.477 1.00 81.25 115 ASP A O 1
ATOM 962 N N . PHE A 1 116 ? 1.110 -9.395 12.729 1.00 85.06 116 PHE A N 1
ATOM 963 C CA . PHE A 1 116 ? 1.340 -10.393 13.781 1.00 85.06 116 PHE A CA 1
ATOM 964 C C . PHE A 1 116 ? 2.235 -11.561 13.355 1.00 85.06 116 PHE A C 1
ATOM 966 O O . PHE A 1 116 ? 2.088 -12.686 13.828 1.00 85.06 116 PHE A O 1
ATOM 973 N N . GLY A 1 117 ? 3.206 -11.278 12.488 1.00 87.75 117 GLY A N 1
ATOM 974 C CA . GLY A 1 117 ? 4.219 -12.240 12.060 1.00 87.75 117 GLY A CA 1
ATOM 975 C C . GLY A 1 117 ? 3.836 -13.041 10.816 1.00 87.75 117 GLY A C 1
ATOM 976 O O . GLY A 1 117 ? 2.703 -13.015 10.335 1.00 87.75 117 GLY A O 1
ATOM 977 N N . LYS A 1 118 ? 4.829 -13.761 10.284 1.00 90.25 118 LYS A N 1
ATOM 978 C CA . LYS A 1 118 ? 4.754 -14.404 8.967 1.00 90.25 118 LYS A CA 1
ATOM 979 C C . LYS A 1 118 ? 3.620 -15.421 8.845 1.00 90.25 118 LYS A C 1
ATOM 981 O O . LYS A 1 118 ? 2.946 -15.435 7.825 1.00 90.25 118 LYS A O 1
ATOM 986 N N . GLU A 1 119 ? 3.414 -16.268 9.852 1.00 90.50 119 GLU A N 1
ATOM 987 C CA . GLU A 1 119 ? 2.400 -17.334 9.795 1.00 90.50 119 GLU A CA 1
ATOM 988 C C . GLU A 1 119 ? 0.994 -16.757 9.583 1.00 90.50 119 GLU A C 1
ATOM 990 O O . GLU A 1 119 ? 0.271 -17.189 8.691 1.00 90.50 119 GLU A O 1
ATOM 995 N N . ILE A 1 120 ? 0.650 -15.701 10.320 1.00 88.56 120 ILE A N 1
ATOM 996 C CA . ILE A 1 120 ? -0.687 -15.095 10.280 1.00 88.56 120 ILE A CA 1
ATOM 997 C C . ILE A 1 120 ? -0.867 -14.210 9.036 1.00 88.56 120 ILE A C 1
ATOM 999 O O . ILE A 1 120 ? -1.951 -14.140 8.449 1.00 88.56 120 ILE A O 1
ATOM 1003 N N . PHE A 1 121 ? 0.220 -13.592 8.566 1.00 90.81 121 PHE A N 1
ATOM 1004 C CA . PHE A 1 121 ? 0.251 -12.975 7.244 1.00 90.81 121 PHE A CA 1
ATOM 1005 C C . PHE A 1 121 ? -0.057 -14.006 6.141 1.00 90.81 121 PHE A C 1
ATOM 1007 O O . PHE A 1 121 ? -0.895 -13.746 5.277 1.00 90.81 121 PHE A O 1
ATOM 1014 N N . LEU A 1 122 ? 0.556 -15.195 6.187 1.00 92.19 122 LEU A N 1
ATOM 1015 C CA . LEU A 1 122 ? 0.321 -16.252 5.198 1.00 92.19 122 LEU A CA 1
ATOM 1016 C C . LEU A 1 122 ? -1.111 -16.805 5.255 1.00 92.19 122 LEU A C 1
ATOM 1018 O O . LEU A 1 122 ? -1.705 -17.028 4.204 1.00 92.19 122 LEU A O 1
ATOM 1022 N N . GLU A 1 123 ? -1.726 -16.911 6.435 1.00 91.50 123 GLU A N 1
ATOM 1023 C CA . GLU A 1 123 ? -3.160 -17.233 6.535 1.00 91.50 123 GLU A CA 1
ATOM 1024 C C . GLU A 1 123 ? -4.036 -16.207 5.789 1.00 91.50 123 GLU A C 1
ATOM 1026 O O . GLU A 1 123 ? -5.025 -16.563 5.139 1.00 91.50 123 GLU A O 1
ATOM 1031 N N . SER A 1 124 ? -3.676 -14.920 5.852 1.00 90.62 124 SER A N 1
ATOM 1032 C CA . SER A 1 124 ? -4.368 -13.854 5.114 1.00 90.62 124 SER A CA 1
ATOM 1033 C C . SER A 1 124 ? -4.184 -14.000 3.603 1.00 90.62 124 SER A C 1
ATOM 1035 O O . SER A 1 124 ? -5.145 -13.834 2.844 1.00 90.62 124 SER A O 1
ATOM 1037 N N . VAL A 1 125 ? -2.973 -14.357 3.166 1.00 91.62 125 VAL A N 1
ATOM 1038 C CA . VAL A 1 125 ? -2.670 -14.668 1.763 1.00 91.62 125 VAL A CA 1
ATOM 1039 C C . VAL A 1 125 ? -3.531 -15.838 1.278 1.00 91.62 125 VAL A C 1
ATOM 1041 O O . VAL A 1 125 ? -4.207 -15.700 0.258 1.00 91.62 125 VAL A O 1
ATOM 1044 N N . ASP A 1 126 ? -3.611 -16.933 2.034 1.00 91.81 126 ASP A N 1
ATOM 1045 C CA . ASP A 1 126 ? -4.400 -18.121 1.679 1.00 91.81 126 ASP A CA 1
ATOM 1046 C C . ASP A 1 126 ? -5.902 -17.811 1.558 1.00 91.81 126 ASP A C 1
ATOM 1048 O O . ASP A 1 126 ? -6.594 -18.284 0.646 1.00 91.81 126 ASP A O 1
ATOM 1052 N N . LYS A 1 127 ? -6.436 -16.955 2.440 1.00 90.38 127 LYS A N 1
ATOM 1053 C CA . LYS A 1 127 ? -7.832 -16.487 2.359 1.00 90.38 127 LYS A CA 1
ATOM 1054 C C . LYS A 1 127 ? -8.112 -15.710 1.070 1.00 90.38 127 LYS A C 1
ATOM 1056 O O . LYS A 1 127 ? -9.215 -15.820 0.526 1.00 90.38 127 LYS A O 1
ATOM 1061 N N . LEU A 1 128 ? -7.158 -14.921 0.585 1.00 90.56 128 LEU A N 1
ATOM 1062 C CA . LEU A 1 128 ? -7.295 -14.171 -0.665 1.00 90.56 128 LEU A CA 1
ATOM 1063 C C . LEU A 1 128 ? -7.078 -15.074 -1.888 1.00 90.56 128 LEU A C 1
ATOM 1065 O O . LEU A 1 128 ? -7.870 -15.033 -2.831 1.00 90.56 128 LEU A O 1
ATOM 1069 N N . HIS A 1 129 ? -6.076 -15.953 -1.854 1.00 90.75 129 HIS A N 1
ATOM 1070 C CA . HIS A 1 129 ? -5.815 -16.931 -2.915 1.00 90.75 129 HIS A CA 1
ATOM 1071 C C . HIS A 1 129 ? -6.997 -17.877 -3.125 1.00 90.75 129 HIS A C 1
ATOM 1073 O O . HIS A 1 129 ? -7.434 -18.068 -4.258 1.00 90.75 129 HIS A O 1
ATOM 1079 N N . SER A 1 130 ? -7.591 -18.400 -2.049 1.00 91.94 130 SER A N 1
ATOM 1080 C CA . SER A 1 130 ? -8.789 -19.258 -2.118 1.00 91.94 130 SER A CA 1
ATOM 1081 C C . SER A 1 130 ? -10.016 -18.567 -2.732 1.00 91.94 130 SER A C 1
ATOM 1083 O O . SER A 1 130 ? -10.968 -19.240 -3.127 1.00 91.94 130 SER A O 1
ATOM 1085 N N . ARG A 1 131 ? -9.992 -17.233 -2.862 1.00 91.25 131 ARG A N 1
ATOM 1086 C CA . ARG A 1 131 ? -11.015 -16.417 -3.537 1.00 91.25 131 ARG A CA 1
ATOM 1087 C C . ARG A 1 131 ? -10.620 -15.993 -4.958 1.00 91.25 131 ARG A C 1
ATOM 1089 O O . ARG A 1 131 ? -11.360 -15.248 -5.592 1.00 91.25 131 ARG A O 1
ATOM 1096 N N . GLY A 1 132 ? -9.486 -16.476 -5.464 1.00 91.19 132 GLY A N 1
ATOM 1097 C CA . GLY A 1 132 ? -9.009 -16.230 -6.825 1.00 91.19 132 GLY A CA 1
ATOM 1098 C C . GLY A 1 132 ? -8.234 -14.924 -7.010 1.00 91.19 132 GLY A C 1
ATOM 1099 O O . GLY A 1 132 ? -8.023 -14.509 -8.149 1.00 91.19 132 GLY A O 1
ATOM 1100 N N . PHE A 1 133 ? -7.809 -14.263 -5.928 1.00 90.69 133 PHE A N 1
ATOM 1101 C CA . PHE A 1 133 ? -6.963 -13.075 -6.033 1.00 90.69 133 PHE A CA 1
ATOM 1102 C C . PHE A 1 133 ? -5.500 -13.459 -6.266 1.00 90.69 133 PHE A C 1
ATOM 1104 O O . PHE A 1 133 ? -4.952 -14.313 -5.569 1.00 90.69 133 PHE A O 1
ATOM 1111 N N . ASN A 1 134 ? -4.841 -12.762 -7.193 1.00 88.88 134 ASN A N 1
ATOM 1112 C CA . ASN A 1 134 ? -3.387 -12.816 -7.327 1.00 88.88 134 ASN A CA 1
ATOM 1113 C C . ASN A 1 134 ? -2.774 -11.958 -6.217 1.00 88.88 134 ASN A C 1
ATOM 1115 O O . ASN A 1 134 ? -2.792 -10.730 -6.305 1.00 88.88 134 ASN A O 1
ATOM 1119 N N . VAL A 1 135 ? -2.242 -12.594 -5.177 1.00 91.56 135 VAL A N 1
ATOM 1120 C CA . VAL A 1 135 ? -1.529 -11.899 -4.095 1.00 91.56 135 VAL A CA 1
ATOM 1121 C C . VAL A 1 135 ? -0.037 -12.137 -4.268 1.00 91.56 135 VAL A C 1
ATOM 1123 O O . VAL A 1 135 ? 0.385 -13.278 -4.446 1.00 91.56 135 VAL A O 1
ATOM 1126 N N . PHE A 1 136 ? 0.742 -11.058 -4.228 1.00 93.75 136 PHE A N 1
ATOM 1127 C CA . PHE A 1 136 ? 2.201 -11.036 -4.341 1.00 93.75 136 PHE A CA 1
ATOM 1128 C C . PHE A 1 136 ? 2.748 -9.777 -3.640 1.00 93.75 136 PHE A C 1
ATOM 1130 O O . PHE A 1 136 ? 1.988 -8.860 -3.335 1.00 93.75 136 PHE A O 1
ATOM 1137 N N . GLY A 1 137 ? 4.057 -9.728 -3.381 1.00 92.56 137 GLY A N 1
ATOM 1138 C CA . GLY A 1 137 ? 4.744 -8.616 -2.704 1.00 92.56 137 GLY A CA 1
ATOM 1139 C C . GLY A 1 137 ? 5.459 -8.988 -1.399 1.00 92.56 137 GLY A C 1
ATOM 1140 O O . GLY A 1 137 ? 5.949 -8.104 -0.696 1.00 92.56 137 GLY A O 1
ATOM 1141 N N . TRP A 1 138 ? 5.552 -10.280 -1.074 1.00 93.56 138 TRP A N 1
ATOM 1142 C CA . TRP A 1 138 ? 6.323 -10.798 0.064 1.00 93.56 138 TRP A CA 1
ATOM 1143 C C . TRP A 1 138 ? 7.505 -11.643 -0.423 1.00 93.56 138 TRP A C 1
ATOM 1145 O O . TRP A 1 138 ? 7.602 -11.939 -1.613 1.00 93.56 138 TRP A O 1
ATOM 1155 N N . ASP A 1 139 ? 8.424 -12.008 0.468 1.00 92.44 139 ASP A N 1
ATOM 1156 C CA . ASP A 1 139 ? 9.725 -12.570 0.079 1.00 92.44 139 ASP A CA 1
ATOM 1157 C C . ASP A 1 139 ? 9.640 -13.853 -0.765 1.00 92.44 139 ASP A C 1
ATOM 1159 O O . ASP A 1 139 ? 10.470 -14.053 -1.654 1.00 92.44 139 ASP A O 1
ATOM 1163 N N . GLU A 1 140 ? 8.638 -14.707 -0.533 1.00 93.81 140 GLU A N 1
ATOM 1164 C CA . GLU A 1 140 ? 8.470 -15.966 -1.279 1.00 93.81 140 GLU A CA 1
ATOM 1165 C C . GLU A 1 140 ? 7.697 -15.783 -2.593 1.00 93.81 140 GLU A C 1
ATOM 1167 O O . GLU A 1 140 ? 7.894 -16.555 -3.530 1.00 93.81 140 GLU A O 1
ATOM 1172 N N . GLN A 1 141 ? 6.871 -14.737 -2.701 1.00 95.69 141 GLN A N 1
ATOM 1173 C CA . GLN A 1 141 ? 6.124 -14.391 -3.914 1.00 95.69 141 GLN A CA 1
ATOM 1174 C C . GLN A 1 141 ? 6.225 -12.879 -4.198 1.00 95.69 141 GLN A C 1
ATOM 1176 O O . GLN A 1 141 ? 5.248 -12.143 -4.052 1.00 95.69 141 GLN A O 1
ATOM 1181 N N . PRO A 1 142 ? 7.396 -12.368 -4.615 1.00 96.62 142 PRO A N 1
ATOM 1182 C CA . PRO A 1 142 ? 7.608 -10.927 -4.787 1.00 96.62 142 PRO A CA 1
ATOM 1183 C C . PRO A 1 142 ? 7.071 -10.382 -6.116 1.00 96.62 142 PRO A C 1
ATOM 1185 O O . PRO A 1 142 ? 6.959 -9.171 -6.313 1.00 96.62 142 PRO A O 1
ATOM 1188 N N . TYR A 1 143 ? 6.750 -11.268 -7.056 1.00 97.19 143 TYR A N 1
ATOM 1189 C CA . TYR A 1 143 ? 6.252 -10.913 -8.378 1.00 97.19 143 TYR A CA 1
ATOM 1190 C C . TYR A 1 143 ? 5.093 -11.809 -8.800 1.00 97.19 143 TYR A C 1
ATOM 1192 O O . TYR A 1 143 ? 4.871 -12.878 -8.232 1.00 97.19 143 TYR A O 1
ATOM 1200 N N . TRP A 1 144 ? 4.408 -11.399 -9.861 1.00 96.25 144 TRP A N 1
ATOM 1201 C CA . TRP A 1 144 ? 3.441 -12.214 -10.576 1.00 96.25 144 TRP A CA 1
ATOM 1202 C C . TRP A 1 144 ? 3.672 -12.113 -12.087 1.00 96.25 144 TRP A C 1
ATOM 1204 O O . TRP A 1 144 ? 3.845 -11.018 -12.629 1.00 96.25 144 TRP A O 1
ATOM 1214 N N . ASP A 1 145 ? 3.679 -13.257 -12.773 1.00 96.75 145 ASP A N 1
ATOM 1215 C CA . ASP A 1 145 ? 3.681 -13.311 -14.238 1.00 96.75 145 ASP A CA 1
ATOM 1216 C C . ASP A 1 145 ? 2.220 -13.237 -14.699 1.00 96.75 145 ASP A C 1
ATOM 1218 O O . ASP A 1 145 ? 1.493 -14.227 -14.668 1.00 96.75 145 ASP A O 1
ATOM 1222 N N . ILE A 1 146 ? 1.768 -12.043 -15.095 1.00 93.00 146 ILE A N 1
ATOM 1223 C CA . ILE A 1 146 ? 0.387 -11.813 -15.559 1.00 93.00 146 ILE A CA 1
ATOM 1224 C C . ILE A 1 146 ? 0.111 -12.641 -16.818 1.00 93.00 146 ILE A C 1
ATOM 1226 O O . ILE A 1 146 ? -0.980 -13.176 -17.003 1.00 93.00 146 ILE A O 1
ATOM 1230 N N . ASN A 1 147 ? 1.115 -12.744 -17.687 1.00 93.94 147 ASN A N 1
ATOM 1231 C CA . ASN A 1 147 ? 1.155 -13.644 -18.831 1.00 93.94 147 ASN A CA 1
ATOM 1232 C C . ASN A 1 147 ? 2.628 -13.894 -19.222 1.00 93.94 147 ASN A C 1
ATOM 1234 O O . ASN A 1 147 ? 3.550 -13.485 -18.516 1.00 93.94 147 ASN A O 1
ATOM 1238 N N . LYS A 1 148 ? 2.867 -14.563 -20.358 1.00 95.25 148 LYS A N 1
ATOM 1239 C CA . LYS A 1 148 ? 4.224 -14.878 -20.845 1.00 95.25 148 LYS A CA 1
ATOM 1240 C C . LYS A 1 148 ? 5.100 -13.644 -21.129 1.00 95.25 148 LYS A C 1
ATOM 1242 O O . LYS A 1 148 ? 6.320 -13.774 -21.130 1.00 95.25 148 LYS A O 1
ATOM 1247 N N . ASP A 1 149 ? 4.478 -12.489 -21.354 1.00 96.25 149 ASP A N 1
ATOM 1248 C CA . ASP A 1 149 ? 5.104 -11.259 -21.835 1.00 96.25 149 ASP A CA 1
ATOM 1249 C C . ASP A 1 149 ? 5.223 -10.179 -20.744 1.00 96.25 149 ASP A C 1
ATOM 1251 O O . ASP A 1 149 ? 6.016 -9.255 -20.903 1.00 96.25 149 ASP A O 1
ATOM 1255 N N . LEU A 1 150 ? 4.482 -10.285 -19.631 1.00 96.38 150 LEU A N 1
ATOM 1256 C CA . LEU A 1 150 ? 4.431 -9.275 -18.568 1.00 96.38 150 LEU A CA 1
ATOM 1257 C C . LEU A 1 150 ? 4.660 -9.881 -17.179 1.00 96.38 150 LEU A C 1
ATOM 1259 O O . LEU A 1 150 ? 3.857 -10.682 -16.694 1.00 96.38 150 LEU A O 1
ATOM 1263 N N . ARG A 1 151 ? 5.703 -9.389 -16.507 1.00 97.81 151 ARG A N 1
ATOM 1264 C CA . ARG A 1 151 ? 5.966 -9.603 -15.081 1.00 97.81 151 ARG A CA 1
ATOM 1265 C C . ARG A 1 151 ? 5.726 -8.317 -14.302 1.00 97.81 151 ARG A C 1
ATOM 1267 O O . ARG A 1 151 ? 6.227 -7.262 -14.690 1.00 97.81 151 ARG A O 1
ATOM 1274 N N . VAL A 1 152 ? 5.033 -8.425 -13.173 1.00 97.50 152 VAL A N 1
ATOM 1275 C CA . VAL A 1 152 ? 4.869 -7.333 -12.207 1.00 97.50 152 VAL A CA 1
ATOM 1276 C C . VAL A 1 152 ? 5.586 -7.705 -10.920 1.00 97.50 152 VAL A C 1
ATOM 1278 O O . VAL A 1 152 ? 5.260 -8.722 -10.319 1.00 97.50 152 VAL A O 1
ATOM 1281 N N . THR A 1 153 ? 6.546 -6.891 -10.490 1.00 98.00 153 THR A N 1
ATOM 1282 C CA . THR A 1 153 ? 7.255 -7.067 -9.213 1.00 98.00 153 THR A CA 1
ATOM 1283 C C . THR A 1 153 ? 6.784 -6.003 -8.234 1.00 98.00 153 THR A C 1
ATOM 1285 O O . THR A 1 153 ? 6.899 -4.818 -8.540 1.00 98.00 153 THR A O 1
ATOM 1288 N N . ALA A 1 154 ? 6.297 -6.399 -7.061 1.00 96.88 154 ALA A N 1
ATOM 1289 C CA . ALA A 1 154 ? 5.939 -5.479 -5.984 1.00 96.88 154 ALA A CA 1
ATOM 1290 C C . ALA A 1 154 ? 7.022 -5.499 -4.906 1.00 96.88 154 ALA A C 1
ATOM 1292 O O . ALA A 1 154 ? 7.585 -6.550 -4.619 1.00 96.88 154 ALA A O 1
ATOM 1293 N N . ALA A 1 155 ? 7.333 -4.345 -4.321 1.00 96.25 155 ALA A N 1
ATOM 1294 C CA . ALA A 1 155 ? 8.257 -4.256 -3.193 1.00 96.25 155 ALA A CA 1
ATOM 1295 C C . ALA A 1 155 ? 7.956 -3.016 -2.351 1.00 96.25 155 ALA A C 1
ATOM 1297 O O . ALA A 1 155 ? 7.450 -2.028 -2.880 1.00 96.25 155 ALA A O 1
ATOM 1298 N N . THR A 1 156 ? 8.328 -3.026 -1.072 1.00 94.75 156 THR A N 1
ATOM 1299 C CA . THR A 1 156 ? 8.097 -1.885 -0.177 1.00 94.75 156 THR A CA 1
ATOM 1300 C C . THR A 1 156 ? 9.379 -1.218 0.307 1.00 94.75 156 THR A C 1
ATOM 1302 O O . THR A 1 156 ? 10.367 -1.875 0.641 1.00 94.75 156 THR A O 1
ATOM 1305 N N . ALA A 1 157 ? 9.389 0.115 0.337 1.00 93.12 157 ALA A N 1
ATOM 1306 C CA . ALA A 1 157 ? 10.472 0.894 0.928 1.00 93.12 157 ALA A CA 1
ATOM 1307 C C . ALA A 1 157 ? 10.458 0.836 2.463 1.00 93.12 157 ALA A C 1
ATOM 1309 O O . ALA A 1 157 ? 11.515 0.970 3.083 1.00 93.12 157 ALA A O 1
ATOM 1310 N N . TRP A 1 158 ? 9.280 0.656 3.061 1.00 87.25 158 TRP A N 1
ATOM 1311 C CA . TRP A 1 158 ? 9.076 0.689 4.505 1.00 87.25 158 TRP A CA 1
ATOM 1312 C C . TRP A 1 158 ? 7.768 -0.006 4.909 1.00 87.25 158 TRP A C 1
ATOM 1314 O O . TRP A 1 158 ? 6.893 -0.253 4.083 1.00 87.25 158 TRP A O 1
ATOM 1324 N N . SER A 1 159 ? 7.656 -0.340 6.188 1.00 83.75 159 SER A N 1
ATOM 1325 C CA . SER A 1 159 ? 6.431 -0.820 6.830 1.00 83.75 159 SER A CA 1
ATOM 1326 C C . SER A 1 159 ? 6.281 -0.077 8.155 1.00 83.75 159 SER A C 1
ATOM 1328 O O . SER A 1 159 ? 7.293 0.329 8.734 1.00 83.75 159 SER A O 1
ATOM 1330 N N . ASN A 1 160 ? 5.042 0.114 8.612 1.00 76.44 160 ASN A N 1
ATOM 1331 C CA . ASN A 1 160 ? 4.755 0.732 9.911 1.00 76.44 160 ASN A CA 1
ATOM 1332 C C . ASN A 1 160 ? 5.225 -0.136 11.079 1.00 76.44 160 ASN A C 1
ATOM 1334 O O . ASN A 1 160 ? 5.488 0.382 12.157 1.00 76.44 160 ASN A O 1
ATOM 1338 N N . GLN A 1 161 ? 5.402 -1.433 10.838 1.00 78.00 161 GLN A N 1
ATOM 1339 C CA . GLN A 1 161 ? 5.943 -2.370 11.804 1.00 78.00 161 GLN A CA 1
ATOM 1340 C C . GLN A 1 161 ? 7.166 -3.086 11.238 1.00 78.00 161 GLN A C 1
ATOM 1342 O O . GLN A 1 161 ? 7.311 -3.315 10.033 1.00 78.00 161 GLN A O 1
ATOM 1347 N N . LYS A 1 162 ? 8.073 -3.483 12.132 1.00 76.75 162 LYS A N 1
ATOM 1348 C CA . LYS A 1 162 ? 9.212 -4.321 11.763 1.00 76.75 162 LYS A CA 1
ATOM 1349 C C . LYS A 1 162 ? 8.722 -5.701 11.308 1.00 76.75 162 LYS A C 1
ATOM 1351 O O . LYS A 1 162 ? 8.251 -6.492 12.117 1.00 76.75 162 LYS A O 1
ATOM 1356 N N . MET A 1 163 ? 8.908 -5.995 10.025 1.00 83.44 163 MET A N 1
ATOM 1357 C CA . MET A 1 163 ? 8.563 -7.271 9.396 1.00 83.44 163 MET A CA 1
ATOM 1358 C C . MET A 1 163 ? 9.760 -7.811 8.611 1.00 83.44 163 MET A C 1
ATOM 1360 O O . MET A 1 163 ? 10.515 -7.039 8.019 1.00 83.44 163 MET A O 1
ATOM 1364 N N . ASP A 1 164 ? 9.935 -9.130 8.602 1.00 86.38 164 ASP A N 1
ATOM 1365 C CA . ASP A 1 164 ? 11.040 -9.841 7.942 1.00 86.38 164 ASP A CA 1
ATOM 1366 C C . ASP A 1 164 ? 10.576 -10.805 6.838 1.00 86.38 164 ASP A C 1
ATOM 1368 O O . ASP A 1 164 ? 11.352 -11.643 6.390 1.00 86.38 164 ASP A O 1
ATOM 1372 N N . TYR A 1 165 ? 9.319 -10.677 6.407 1.00 90.00 165 TYR A N 1
ATOM 1373 C CA . TYR A 1 165 ? 8.708 -11.485 5.348 1.00 90.00 165 TYR A CA 1
ATOM 1374 C C . TYR A 1 165 ? 8.180 -10.655 4.174 1.00 90.00 165 TYR A C 1
ATOM 1376 O O . TYR A 1 165 ? 7.785 -11.231 3.163 1.00 90.00 165 TYR A O 1
ATOM 1384 N N . VAL A 1 166 ? 8.147 -9.322 4.275 1.00 90.38 166 VAL A N 1
ATOM 1385 C CA . VAL A 1 166 ? 7.721 -8.437 3.178 1.00 90.38 166 VAL A CA 1
ATOM 1386 C C . VAL A 1 166 ? 8.884 -8.152 2.234 1.00 90.38 166 VAL A C 1
ATOM 1388 O O . VAL A 1 166 ? 10.012 -7.912 2.670 1.00 90.38 166 VAL A O 1
ATOM 1391 N N . PHE A 1 167 ? 8.614 -8.118 0.926 1.00 94.88 167 PHE A N 1
ATOM 1392 C CA . PHE A 1 167 ? 9.692 -7.971 -0.040 1.00 94.88 167 PHE A CA 1
ATOM 1393 C C . PHE A 1 167 ? 10.188 -6.529 -0.091 1.00 94.88 167 PHE A C 1
ATOM 1395 O O . PHE A 1 167 ? 9.516 -5.611 -0.568 1.00 94.88 167 PHE A O 1
ATOM 1402 N N . MET A 1 168 ? 11.399 -6.321 0.416 1.00 95.19 168 MET A N 1
ATOM 1403 C CA . MET A 1 168 ? 11.965 -4.984 0.550 1.00 95.19 168 MET A CA 1
ATOM 1404 C C . MET A 1 168 ? 12.450 -4.427 -0.790 1.00 95.19 168 MET A C 1
ATOM 1406 O O . MET A 1 168 ? 13.130 -5.100 -1.564 1.00 95.19 168 MET A O 1
ATOM 1410 N N . LEU A 1 169 ? 12.222 -3.132 -1.009 1.00 94.81 169 LEU A N 1
ATOM 1411 C CA . LEU A 1 169 ? 12.580 -2.397 -2.226 1.00 94.81 169 LEU A CA 1
ATOM 1412 C C . LEU A 1 169 ? 14.061 -2.540 -2.595 1.00 94.81 169 LEU A C 1
ATOM 1414 O O . LEU A 1 169 ? 14.387 -2.675 -3.769 1.00 94.81 169 LEU A O 1
ATOM 1418 N N . LYS A 1 170 ? 14.965 -2.627 -1.610 1.00 93.44 170 LYS A N 1
ATOM 1419 C CA . LYS A 1 170 ? 16.403 -2.887 -1.834 1.00 93.44 170 LYS A CA 1
ATOM 1420 C C . LYS A 1 170 ? 16.689 -4.175 -2.629 1.00 93.44 170 LYS A C 1
ATOM 1422 O O . LYS A 1 170 ? 17.719 -4.249 -3.298 1.00 93.44 170 LYS A O 1
ATOM 1427 N N . ASN A 1 171 ? 15.779 -5.149 -2.595 1.00 94.94 171 ASN A N 1
ATOM 1428 C CA . ASN A 1 171 ? 15.901 -6.447 -3.255 1.00 94.94 171 ASN A CA 1
ATOM 1429 C C . ASN A 1 171 ? 15.185 -6.502 -4.618 1.00 94.94 171 ASN A C 1
ATOM 1431 O O . ASN A 1 171 ? 15.340 -7.488 -5.334 1.00 94.94 171 ASN A O 1
ATOM 1435 N N . ALA A 1 172 ? 14.458 -5.451 -5.024 1.00 93.31 172 ALA A N 1
ATOM 1436 C CA . ALA A 1 172 ? 13.528 -5.483 -6.159 1.00 93.31 172 ALA A CA 1
ATOM 1437 C C . ALA A 1 172 ? 14.124 -6.039 -7.465 1.00 93.31 172 ALA A C 1
ATOM 1439 O O . ALA A 1 172 ? 13.474 -6.775 -8.203 1.00 93.31 172 ALA A O 1
ATOM 1440 N N . GLY A 1 173 ? 15.394 -5.731 -7.738 1.00 94.44 173 GLY A N 1
ATOM 1441 C CA . GLY A 1 173 ? 16.069 -6.136 -8.972 1.00 94.44 173 GLY A CA 1
ATOM 1442 C C . GLY A 1 173 ? 16.392 -7.631 -9.099 1.00 94.44 173 GLY A C 1
ATOM 1443 O O . GLY A 1 173 ? 16.833 -8.032 -10.171 1.00 94.44 173 GLY A O 1
ATOM 1444 N N . GLN A 1 174 ? 16.219 -8.442 -8.050 1.00 95.75 174 GLN A N 1
ATOM 1445 C CA . GLN A 1 174 ? 16.590 -9.867 -8.055 1.00 95.75 174 GLN A CA 1
ATOM 1446 C C . GLN A 1 174 ? 15.765 -10.706 -9.042 1.00 95.75 174 GLN A C 1
ATOM 1448 O O . GLN A 1 174 ? 16.265 -11.696 -9.568 1.00 95.75 174 GLN A O 1
ATOM 1453 N N . TYR A 1 175 ? 14.526 -10.292 -9.321 1.00 95.38 175 TYR A N 1
ATOM 1454 C CA . TYR A 1 175 ? 13.560 -11.078 -10.095 1.00 95.38 175 TYR A CA 1
ATOM 1455 C C . TYR A 1 175 ? 13.238 -10.504 -11.478 1.00 95.38 175 TYR A C 1
ATOM 1457 O O . TYR A 1 175 ? 12.266 -10.928 -12.111 1.00 95.38 175 TYR A O 1
ATOM 1465 N N . VAL A 1 176 ? 14.058 -9.563 -11.961 1.00 96.31 176 VAL A N 1
ATOM 1466 C CA . VAL A 1 176 ? 13.972 -9.063 -13.339 1.00 96.31 176 VAL A CA 1
ATOM 1467 C C . VAL A 1 176 ? 14.231 -10.219 -14.303 1.00 96.31 176 VAL A C 1
ATOM 1469 O O . VAL A 1 176 ? 15.255 -10.900 -14.226 1.00 96.31 176 VAL A O 1
ATOM 1472 N N . LYS A 1 177 ? 13.293 -10.445 -15.222 1.00 95.62 177 LYS A N 1
ATOM 1473 C CA . LYS A 1 177 ? 13.314 -11.564 -16.165 1.00 95.62 177 LYS A CA 1
ATOM 1474 C C . LYS A 1 177 ? 13.679 -11.067 -17.561 1.00 95.62 177 LYS A C 1
ATOM 1476 O O . LYS A 1 177 ? 13.193 -10.039 -18.023 1.00 95.62 177 LYS A O 1
ATOM 1481 N N . LYS A 1 178 ? 14.559 -11.799 -18.246 1.00 93.56 178 LYS A N 1
ATOM 1482 C CA . LYS A 1 178 ? 14.935 -11.496 -19.635 1.00 93.56 178 LYS A CA 1
ATOM 1483 C C . LYS A 1 178 ? 13.770 -11.788 -20.583 1.00 93.56 178 LYS A C 1
ATOM 1485 O O . LYS A 1 178 ? 12.984 -12.695 -20.326 1.00 93.56 178 LYS A O 1
ATOM 1490 N N . ASN A 1 179 ? 13.726 -11.068 -21.704 1.00 92.62 179 ASN A N 1
ATOM 1491 C CA . ASN A 1 179 ? 12.761 -11.253 -22.796 1.00 92.62 179 ASN A CA 1
ATOM 1492 C C . ASN A 1 179 ? 11.281 -11.076 -22.404 1.00 92.62 179 ASN A C 1
ATOM 1494 O O . ASN A 1 179 ? 10.407 -11.431 -23.187 1.00 92.62 179 ASN A O 1
ATOM 1498 N N . VAL A 1 180 ? 10.988 -10.475 -21.250 1.00 96.19 180 VAL A N 1
ATOM 1499 C CA . VAL A 1 180 ? 9.634 -10.070 -20.838 1.00 96.19 180 VAL A CA 1
ATOM 1500 C C . VAL A 1 180 ? 9.633 -8.587 -20.488 1.00 96.19 180 VAL A C 1
ATOM 1502 O O . VAL A 1 180 ? 10.688 -8.037 -20.168 1.00 96.19 180 VAL A O 1
ATOM 1505 N N . PHE A 1 181 ? 8.464 -7.958 -20.517 1.00 96.69 181 PHE A N 1
ATOM 1506 C CA . PHE A 1 181 ? 8.268 -6.623 -19.976 1.00 96.69 181 PHE A CA 1
ATOM 1507 C C . PHE A 1 181 ? 8.218 -6.698 -18.445 1.00 96.69 181 PHE A C 1
ATOM 1509 O O . PHE A 1 181 ? 7.359 -7.376 -17.875 1.00 96.69 181 PHE A O 1
ATOM 1516 N N . ASN A 1 182 ? 9.133 -6.008 -17.769 1.00 97.56 182 ASN A N 1
ATOM 1517 C CA . ASN A 1 182 ? 9.218 -5.964 -16.312 1.00 97.56 182 ASN A CA 1
ATOM 1518 C C . ASN A 1 182 ? 8.634 -4.644 -15.794 1.00 97.56 182 ASN A C 1
ATOM 1520 O O . ASN A 1 182 ? 9.283 -3.594 -15.862 1.00 97.56 182 ASN A O 1
ATOM 1524 N N . LEU A 1 183 ? 7.428 -4.709 -15.230 1.00 97.69 183 LEU A N 1
ATOM 1525 C CA . LEU A 1 183 ? 6.799 -3.606 -14.508 1.00 97.69 183 LEU A CA 1
ATOM 1526 C C . LEU A 1 183 ? 7.175 -3.672 -13.023 1.00 97.69 183 LEU A C 1
ATOM 1528 O O . LEU A 1 183 ? 6.948 -4.684 -12.360 1.00 97.69 183 LEU A O 1
ATOM 1532 N N . PHE A 1 184 ? 7.712 -2.580 -12.487 1.00 98.19 184 PHE A N 1
ATOM 1533 C CA . PHE A 1 184 ? 7.946 -2.437 -11.054 1.00 98.19 184 PHE A CA 1
ATOM 1534 C C . PHE A 1 184 ? 6.810 -1.663 -10.384 1.00 98.19 184 PHE A C 1
ATOM 1536 O O . PHE A 1 184 ? 6.418 -0.597 -10.861 1.00 98.19 184 PHE A O 1
ATOM 1543 N N . TYR A 1 185 ? 6.316 -2.189 -9.266 1.00 97.25 185 TYR A N 1
ATOM 1544 C CA . TYR A 1 185 ? 5.189 -1.659 -8.505 1.00 97.25 185 TYR A CA 1
ATOM 1545 C C . TYR A 1 185 ? 5.594 -1.344 -7.049 1.00 97.25 185 TYR A C 1
ATOM 1547 O O . TYR A 1 185 ? 5.258 -2.101 -6.134 1.00 97.25 185 TYR A O 1
ATOM 1555 N N . PRO A 1 186 ? 6.417 -0.299 -6.814 1.00 97.38 186 PRO A N 1
ATOM 1556 C CA . PRO A 1 186 ? 6.930 0.009 -5.485 1.00 97.38 186 PRO A CA 1
ATOM 1557 C C . PRO A 1 186 ? 5.907 0.711 -4.588 1.00 97.38 186 PRO A C 1
ATOM 1559 O O . PRO A 1 186 ? 5.284 1.689 -4.992 1.00 97.38 186 PRO A O 1
ATOM 1562 N N . HIS A 1 187 ? 5.857 0.295 -3.326 1.00 95.62 187 HIS A N 1
ATOM 1563 C CA . HIS A 1 187 ? 5.271 1.058 -2.227 1.00 95.62 187 HIS A CA 1
ATOM 1564 C C . HIS A 1 187 ? 6.330 2.003 -1.636 1.00 95.62 187 HIS A C 1
ATOM 1566 O O . HIS A 1 187 ? 7.313 1.551 -1.036 1.00 95.62 187 HIS A O 1
ATOM 1572 N N . TRP A 1 188 ? 6.192 3.312 -1.879 1.00 95.81 188 TRP A N 1
ATOM 1573 C CA . TRP A 1 188 ? 7.208 4.320 -1.545 1.00 95.81 188 TRP A CA 1
ATOM 1574 C C . TRP A 1 188 ? 6.633 5.738 -1.392 1.00 95.81 188 TRP A C 1
ATOM 1576 O O . TRP A 1 188 ? 5.494 6.011 -1.734 1.00 95.81 188 TRP A O 1
ATOM 1586 N N . GLY A 1 189 ? 7.441 6.692 -0.931 1.00 92.12 189 GLY A N 1
ATOM 1587 C CA . GLY A 1 189 ? 6.944 8.046 -0.668 1.00 92.12 189 GLY A CA 1
ATOM 1588 C C . GLY A 1 189 ? 6.106 8.105 0.608 1.00 92.12 189 GLY A C 1
ATOM 1589 O O . GLY A 1 189 ? 6.299 7.274 1.495 1.00 92.12 189 GLY A O 1
ATOM 1590 N N . TYR A 1 190 ? 5.247 9.121 0.701 1.00 90.06 190 TYR A N 1
ATOM 1591 C CA . TYR A 1 190 ? 4.451 9.437 1.887 1.00 90.06 190 TYR A CA 1
ATOM 1592 C C . TYR A 1 190 ? 3.050 9.890 1.478 1.00 90.06 190 TYR A C 1
ATOM 1594 O O . TYR A 1 190 ? 2.880 10.514 0.423 1.00 90.06 190 TYR A O 1
ATOM 1602 N N . GLU A 1 191 ? 2.069 9.582 2.320 1.00 88.81 191 GLU A N 1
ATOM 1603 C CA . GLU A 1 191 ? 0.666 9.933 2.110 1.00 88.81 191 GLU A CA 1
ATOM 1604 C C . GLU A 1 191 ? 0.475 11.435 1.871 1.00 88.81 191 GLU A C 1
ATOM 1606 O O . GLU A 1 191 ? 1.082 12.286 2.525 1.00 88.81 191 GLU A O 1
ATOM 1611 N N . LEU A 1 192 ? -0.403 11.759 0.922 1.00 87.62 192 LEU A N 1
ATOM 1612 C CA . LEU A 1 192 ? -0.874 13.105 0.593 1.00 87.62 192 LEU A CA 1
ATOM 1613 C C . LEU A 1 192 ? 0.184 14.099 0.095 1.00 87.62 192 LEU A C 1
ATOM 1615 O O . LEU A 1 192 ? -0.137 15.264 -0.165 1.00 87.62 192 LEU A O 1
ATOM 1619 N N . GLU A 1 193 ? 1.426 13.667 -0.120 1.00 91.62 193 GLU A N 1
ATOM 1620 C CA . GLU A 1 193 ? 2.428 14.505 -0.767 1.00 91.62 193 GLU A CA 1
ATOM 1621 C C . GLU A 1 193 ? 2.120 14.647 -2.261 1.00 91.62 193 GLU A C 1
ATOM 1623 O O . GLU A 1 193 ? 2.248 13.705 -3.040 1.00 91.62 193 GLU A O 1
ATOM 1628 N N . LEU A 1 194 ? 1.740 15.855 -2.685 1.00 91.25 194 LEU A N 1
ATOM 1629 C CA . LEU A 1 194 ? 1.386 16.146 -4.083 1.00 91.25 194 LEU A CA 1
ATOM 1630 C C . LEU A 1 194 ? 2.565 15.991 -5.056 1.00 91.25 194 LEU A C 1
ATOM 1632 O O . LEU A 1 194 ? 2.362 15.817 -6.255 1.00 91.25 194 LEU A O 1
ATOM 1636 N N . TYR A 1 195 ? 3.794 16.059 -4.544 1.00 94.12 195 TYR A N 1
ATOM 1637 C CA . TYR A 1 195 ? 5.015 15.922 -5.327 1.00 94.12 195 TYR A CA 1
ATOM 1638 C C . TYR A 1 195 ? 5.925 14.873 -4.690 1.00 94.12 195 TYR A C 1
ATOM 1640 O O . TYR A 1 195 ? 6.092 14.885 -3.468 1.00 94.12 195 TYR A O 1
ATOM 1648 N N . PRO A 1 196 ? 6.557 13.996 -5.488 1.00 94.50 196 PRO A N 1
ATOM 1649 C CA . PRO A 1 196 ? 7.518 13.046 -4.954 1.00 94.50 196 PRO A CA 1
ATOM 1650 C C . PRO A 1 196 ? 8.722 13.793 -4.370 1.00 94.50 196 PRO A C 1
ATOM 1652 O O . PRO A 1 196 ? 9.271 14.706 -4.994 1.00 94.50 196 PRO A O 1
ATOM 1655 N N . ARG A 1 197 ? 9.177 13.381 -3.182 1.00 95.06 197 ARG A N 1
ATOM 1656 C CA . ARG A 1 197 ? 10.412 13.914 -2.586 1.00 95.06 197 ARG A CA 1
ATOM 1657 C C . ARG A 1 197 ? 11.616 13.644 -3.499 1.00 95.06 197 ARG A C 1
ATOM 1659 O O . ARG A 1 197 ? 11.642 12.604 -4.163 1.00 95.06 197 ARG A O 1
ATOM 1666 N N . PRO A 1 198 ? 12.672 14.481 -3.457 1.00 96.00 198 PRO A N 1
ATOM 1667 C CA . PRO A 1 198 ? 13.895 14.259 -4.236 1.00 96.00 198 PRO A CA 1
ATOM 1668 C C . PRO A 1 198 ? 14.470 12.842 -4.095 1.00 96.00 198 PRO A C 1
ATOM 1670 O O . PRO A 1 198 ? 14.795 12.208 -5.092 1.00 96.00 198 PRO A O 1
ATOM 1673 N N . LYS A 1 199 ? 14.474 12.287 -2.877 1.00 94.31 199 LYS A N 1
ATOM 1674 C CA . LYS A 1 199 ? 14.921 10.910 -2.613 1.00 94.31 199 LYS A CA 1
ATOM 1675 C C . LYS A 1 199 ? 14.087 9.850 -3.350 1.00 94.31 199 LYS A C 1
ATOM 1677 O O . LYS A 1 199 ? 14.639 8.870 -3.841 1.00 94.31 199 LYS A O 1
ATOM 1682 N N . THR A 1 200 ? 12.769 10.036 -3.452 1.00 95.31 200 THR A N 1
ATOM 1683 C CA . THR A 1 200 ? 11.888 9.134 -4.215 1.00 95.31 200 THR A CA 1
ATOM 1684 C C . THR A 1 200 ? 12.168 9.249 -5.714 1.00 95.31 200 THR A C 1
ATOM 1686 O O . THR A 1 200 ? 12.227 8.237 -6.408 1.00 95.31 200 THR A O 1
ATOM 1689 N N . VAL A 1 201 ? 12.421 10.466 -6.209 1.00 96.31 201 VAL A N 1
ATOM 1690 C CA . VAL A 1 201 ? 12.837 10.710 -7.602 1.00 96.31 201 VAL A CA 1
ATOM 1691 C C . VAL A 1 201 ? 14.164 10.014 -7.920 1.00 96.31 201 VAL A C 1
ATOM 1693 O O . VAL A 1 201 ? 14.298 9.371 -8.962 1.00 96.31 201 VAL A O 1
ATOM 1696 N N . GLU A 1 202 ? 15.142 10.095 -7.020 1.00 95.50 202 GLU A N 1
ATOM 1697 C CA . GLU A 1 202 ? 16.435 9.415 -7.149 1.00 95.50 202 GLU A CA 1
ATOM 1698 C C . GLU A 1 202 ? 16.295 7.886 -7.156 1.00 95.50 202 GLU A C 1
ATOM 1700 O O . GLU A 1 202 ? 16.860 7.223 -8.029 1.00 95.50 202 GLU A O 1
ATOM 1705 N N . GLU A 1 203 ? 15.497 7.315 -6.246 1.00 95.06 203 GLU A N 1
ATOM 1706 C CA . GLU A 1 203 ? 15.209 5.875 -6.245 1.00 95.06 203 GLU A CA 1
ATOM 1707 C C . GLU A 1 203 ? 14.490 5.440 -7.532 1.00 95.06 203 GLU A C 1
ATOM 1709 O O . GLU A 1 203 ? 14.857 4.421 -8.119 1.00 95.06 203 GLU A O 1
ATOM 1714 N N . GLY A 1 204 ? 13.541 6.229 -8.048 1.00 95.62 204 GLY A N 1
ATOM 1715 C CA . GLY A 1 204 ? 12.898 5.952 -9.335 1.00 95.62 204 GLY A CA 1
ATOM 1716 C C . GLY A 1 204 ? 13.892 5.913 -10.496 1.00 95.62 204 GLY A C 1
ATOM 1717 O O . GLY A 1 204 ? 13.919 4.945 -11.259 1.00 95.62 204 GLY A O 1
ATOM 1718 N N . LYS A 1 205 ? 14.786 6.906 -10.582 1.00 94.25 205 LYS A N 1
ATOM 1719 C CA . LYS A 1 205 ? 15.864 6.946 -11.589 1.00 94.25 205 LYS A CA 1
ATOM 1720 C C . LYS A 1 205 ? 16.841 5.775 -11.470 1.00 94.25 205 LYS A C 1
ATOM 1722 O O . LYS A 1 205 ? 17.395 5.332 -12.473 1.00 94.25 205 LYS A O 1
ATOM 1727 N N . LYS A 1 206 ? 17.065 5.257 -10.265 1.00 94.25 206 LYS A N 1
ATOM 1728 C CA . LYS A 1 206 ? 17.905 4.077 -10.030 1.00 94.25 206 LYS A CA 1
ATOM 1729 C C . LYS A 1 206 ? 17.214 2.794 -10.493 1.00 94.25 206 LYS A C 1
ATOM 1731 O O . LYS A 1 206 ? 17.832 1.994 -11.197 1.00 94.25 206 LYS A O 1
ATOM 1736 N N . TRP A 1 207 ? 15.948 2.589 -10.132 1.00 95.62 207 TRP A N 1
ATOM 1737 C CA . TRP A 1 207 ? 15.225 1.359 -10.472 1.00 95.62 207 TRP A CA 1
ATOM 1738 C C . TRP A 1 207 ? 14.836 1.273 -11.946 1.00 95.62 207 TRP A C 1
ATOM 1740 O O . TRP A 1 207 ? 14.904 0.185 -12.518 1.00 95.62 207 TRP A O 1
ATOM 1750 N N . ILE A 1 208 ? 14.552 2.397 -12.612 1.00 94.94 208 ILE A N 1
ATOM 1751 C CA . ILE A 1 208 ? 14.183 2.391 -14.038 1.00 94.94 208 ILE A CA 1
ATOM 1752 C C . ILE A 1 208 ? 15.327 1.905 -14.948 1.00 94.94 208 ILE A C 1
ATOM 1754 O O . ILE A 1 208 ? 15.108 1.475 -16.081 1.00 94.94 208 ILE A O 1
ATOM 1758 N N . LYS A 1 209 ? 16.573 1.895 -14.452 1.00 92.62 209 LYS A N 1
ATOM 1759 C CA . LYS A 1 209 ? 17.707 1.281 -15.163 1.00 92.62 209 LYS A CA 1
ATOM 1760 C C . LYS A 1 209 ? 17.579 -0.244 -15.271 1.00 92.62 209 LYS A C 1
ATOM 1762 O O . LYS A 1 209 ? 18.146 -0.820 -16.193 1.00 92.62 209 LYS A O 1
ATOM 1767 N N . LYS A 1 210 ? 16.833 -0.889 -14.365 1.00 93.81 210 LYS A N 1
ATOM 1768 C CA . LYS A 1 210 ? 16.641 -2.352 -14.307 1.00 93.81 210 LYS A CA 1
ATOM 1769 C C . LYS A 1 210 ? 15.280 -2.823 -14.822 1.00 93.81 210 LYS A C 1
ATOM 1771 O O . LYS A 1 210 ? 15.186 -3.948 -15.292 1.00 93.81 210 LYS A O 1
ATOM 1776 N N . PHE A 1 211 ? 14.257 -1.984 -14.719 1.00 95.56 211 PHE A N 1
ATOM 1777 C CA . PHE A 1 211 ? 12.882 -2.291 -15.123 1.00 95.56 211 PHE A CA 1
ATOM 1778 C C . PHE A 1 211 ? 12.493 -1.559 -16.409 1.00 95.56 211 PHE A C 1
ATOM 1780 O O . PHE A 1 211 ? 13.191 -0.637 -16.829 1.00 95.56 211 PHE A O 1
ATOM 1787 N N . ASP A 1 212 ? 11.388 -1.953 -17.035 1.00 95.00 212 ASP A N 1
ATOM 1788 C CA . ASP A 1 212 ? 10.884 -1.325 -18.264 1.00 95.00 212 ASP A CA 1
ATOM 1789 C C . ASP A 1 212 ? 9.899 -0.187 -17.959 1.00 95.00 212 ASP A C 1
ATOM 1791 O O . ASP A 1 212 ? 9.837 0.807 -18.686 1.00 95.00 212 ASP A O 1
ATOM 1795 N N . ALA A 1 213 ? 9.194 -0.287 -16.829 1.00 96.69 213 ALA A N 1
ATOM 1796 C CA . ALA A 1 213 ? 8.339 0.762 -16.285 1.00 96.69 213 ALA A CA 1
ATOM 1797 C C . ALA A 1 213 ? 8.272 0.705 -14.756 1.00 96.69 213 ALA A C 1
ATOM 1799 O O . ALA A 1 213 ? 8.502 -0.344 -14.150 1.00 96.69 213 ALA A O 1
ATOM 1800 N N . ILE A 1 214 ? 7.901 1.829 -14.144 1.00 98.00 214 ILE A N 1
ATOM 1801 C CA . ILE A 1 214 ? 7.582 1.940 -12.720 1.00 98.00 214 ILE A CA 1
ATOM 1802 C C . ILE A 1 214 ? 6.197 2.566 -12.568 1.00 98.00 214 ILE A C 1
ATOM 1804 O O . ILE A 1 214 ? 5.928 3.615 -13.155 1.00 98.00 214 ILE A O 1
ATOM 1808 N N . ILE A 1 215 ? 5.354 1.957 -11.738 1.00 97.56 215 ILE A N 1
ATOM 1809 C CA . ILE A 1 215 ? 4.116 2.557 -11.233 1.00 97.56 215 ILE A CA 1
ATOM 1810 C C . ILE A 1 215 ? 4.157 2.468 -9.710 1.00 97.56 215 ILE A C 1
ATOM 1812 O O . ILE A 1 215 ? 3.959 1.400 -9.144 1.00 97.56 215 ILE A O 1
ATOM 1816 N N . GLY A 1 216 ? 4.478 3.575 -9.053 1.00 96.31 216 GLY A N 1
ATOM 1817 C CA . GLY A 1 216 ? 4.538 3.647 -7.602 1.00 96.31 216 GLY A CA 1
ATOM 1818 C C . GLY A 1 216 ? 3.170 3.777 -6.941 1.00 96.31 216 GLY A C 1
ATOM 1819 O O . GLY A 1 216 ? 2.175 4.130 -7.581 1.00 96.31 216 GLY A O 1
ATOM 1820 N N . THR A 1 217 ? 3.142 3.494 -5.643 1.00 89.31 217 THR A N 1
ATOM 1821 C CA . THR A 1 217 ? 1.957 3.565 -4.780 1.00 89.31 217 THR A CA 1
ATOM 1822 C C . THR A 1 217 ? 2.262 4.332 -3.489 1.00 89.31 217 THR A C 1
ATOM 1824 O O . THR A 1 217 ? 3.368 4.844 -3.337 1.00 89.31 217 THR A O 1
ATOM 1827 N N . HIS A 1 218 ? 1.282 4.398 -2.577 1.00 90.75 218 HIS A N 1
ATOM 1828 C CA . HIS A 1 218 ? 1.312 4.974 -1.221 1.00 90.75 218 HIS A CA 1
ATOM 1829 C C . HIS A 1 218 ? 0.958 6.461 -1.070 1.00 90.75 218 HIS A C 1
ATOM 1831 O O . HIS A 1 218 ? 0.337 6.823 -0.082 1.00 90.75 218 HIS A O 1
ATOM 1837 N N . SER A 1 219 ? 1.268 7.356 -2.016 1.00 89.94 219 SER A N 1
ATOM 1838 C CA . SER A 1 219 ? 0.947 8.781 -1.779 1.00 89.94 219 SER A CA 1
ATOM 1839 C C . SER A 1 219 ? -0.557 9.088 -1.735 1.00 89.94 219 SER A C 1
ATOM 1841 O O . SER A 1 219 ? -0.928 10.182 -1.316 1.00 89.94 219 SER A O 1
ATOM 1843 N N . HIS A 1 220 ? -1.413 8.176 -2.213 1.00 92.31 220 HIS A N 1
ATOM 1844 C CA . HIS A 1 220 ? -2.871 8.345 -2.317 1.00 92.31 220 HIS A CA 1
ATOM 1845 C C . HIS A 1 220 ? -3.340 9.587 -3.101 1.00 92.31 220 HIS A C 1
ATOM 1847 O O . HIS A 1 220 ? -4.510 9.955 -3.100 1.00 92.31 220 HIS A O 1
ATOM 1853 N N . VAL A 1 221 ? -2.424 10.246 -3.813 1.00 93.25 221 VAL A N 1
ATOM 1854 C CA . VAL A 1 221 ? -2.712 11.406 -4.657 1.00 93.25 221 VAL A CA 1
ATOM 1855 C C . VAL A 1 221 ? -1.997 11.275 -5.999 1.00 93.25 221 VAL A C 1
ATOM 1857 O O . VAL A 1 221 ? -0.898 10.712 -6.043 1.00 93.25 221 VAL A O 1
ATOM 1860 N N . PRO A 1 222 ? -2.567 11.824 -7.086 1.00 95.25 222 PRO A N 1
ATOM 1861 C CA . PRO A 1 222 ? -1.906 11.884 -8.380 1.00 95.25 222 PRO A CA 1
ATOM 1862 C C . PRO A 1 222 ? -0.543 12.564 -8.274 1.00 95.25 222 PRO A C 1
ATOM 1864 O O . PRO A 1 222 ? -0.450 13.718 -7.853 1.00 95.25 222 PRO A O 1
ATOM 1867 N N . GLN A 1 223 ? 0.504 11.866 -8.702 1.00 95.69 223 GLN A N 1
ATOM 1868 C CA . GLN A 1 223 ? 1.840 12.426 -8.874 1.00 95.69 223 GLN A CA 1
ATOM 1869 C C . GLN A 1 223 ? 2.268 12.334 -10.342 1.00 95.69 223 GLN A C 1
ATOM 1871 O O . GLN A 1 223 ? 1.566 11.790 -11.195 1.00 95.69 223 GLN A O 1
ATOM 1876 N N . ALA A 1 224 ? 3.429 12.909 -10.655 1.00 94.44 224 ALA A N 1
ATOM 1877 C CA . ALA A 1 224 ? 3.910 13.012 -12.024 1.00 94.44 224 ALA A CA 1
ATOM 1878 C C . ALA A 1 224 ? 4.037 11.640 -12.717 1.00 94.44 224 ALA A C 1
ATOM 1880 O O . ALA A 1 224 ? 4.568 10.678 -12.152 1.00 94.44 224 ALA A O 1
ATOM 1881 N N . VAL A 1 225 ? 3.605 11.603 -13.980 1.00 94.94 225 VAL A N 1
ATOM 1882 C CA . VAL A 1 225 ? 3.861 10.524 -14.939 1.00 94.94 225 VAL A CA 1
ATOM 1883 C C . VAL A 1 225 ? 4.905 11.041 -15.923 1.00 94.94 225 VAL A C 1
ATOM 1885 O O . VAL A 1 225 ? 4.661 12.005 -16.645 1.00 94.94 225 VAL A O 1
ATOM 1888 N N . THR A 1 226 ? 6.095 10.448 -15.915 1.00 93.88 226 THR A N 1
ATOM 1889 C CA . THR A 1 226 ? 7.272 10.979 -16.613 1.00 93.88 226 THR A CA 1
ATOM 1890 C C . THR A 1 226 ? 7.893 9.952 -17.542 1.00 93.88 226 THR A C 1
ATOM 1892 O O . THR A 1 226 ? 8.102 8.803 -17.147 1.00 93.88 226 THR A O 1
ATOM 1895 N N . ALA A 1 227 ? 8.245 10.393 -18.749 1.00 91.81 227 ALA A N 1
ATOM 1896 C CA . ALA A 1 227 ? 9.167 9.672 -19.61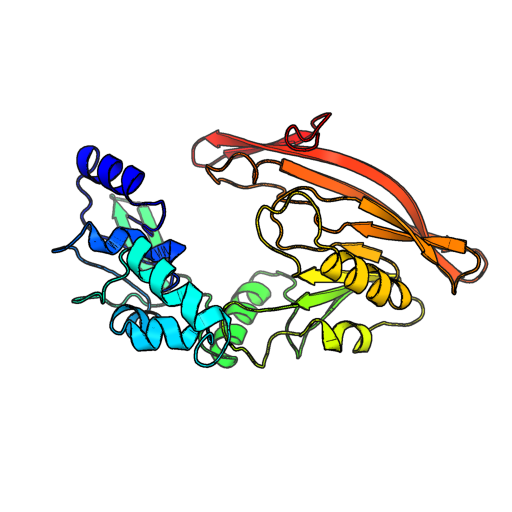0 1.00 91.81 227 ALA A CA 1
ATOM 1897 C C . ALA A 1 227 ? 10.607 9.928 -19.145 1.00 91.81 227 ALA A C 1
ATOM 1899 O O . ALA A 1 227 ? 10.981 11.066 -18.858 1.00 91.81 227 ALA A O 1
ATOM 1900 N N . VAL A 1 228 ? 11.408 8.870 -19.075 1.00 89.38 228 VAL A N 1
ATOM 1901 C CA . VAL A 1 228 ? 12.830 8.929 -18.736 1.00 89.38 228 VAL A CA 1
ATOM 1902 C C . VAL A 1 228 ? 13.615 8.253 -19.845 1.00 89.38 228 VAL A C 1
ATOM 1904 O O . VAL A 1 228 ? 13.369 7.089 -20.160 1.00 89.38 228 VAL A O 1
ATOM 1907 N N . GLU A 1 229 ? 14.564 8.977 -20.425 1.00 81.12 229 GLU A N 1
ATOM 1908 C CA . GLU A 1 229 ? 15.431 8.442 -21.467 1.00 81.12 229 GLU A CA 1
ATOM 1909 C C . GLU A 1 229 ? 16.319 7.327 -20.899 1.00 81.12 229 GLU A C 1
ATOM 1911 O O . GLU A 1 229 ? 16.965 7.478 -19.857 1.00 81.12 229 GLU A O 1
ATOM 1916 N N . SER A 1 230 ? 16.331 6.170 -21.562 1.00 72.12 230 SER A N 1
ATOM 1917 C CA . SER A 1 230 ? 17.195 5.070 -21.156 1.00 72.12 230 SER A CA 1
ATOM 1918 C C . SER A 1 230 ? 18.611 5.263 -21.693 1.00 72.12 230 SER A C 1
ATOM 1920 O O . SER A 1 230 ? 18.847 5.121 -22.891 1.00 72.12 230 SER A O 1
ATOM 1922 N N . GLU A 1 231 ? 19.567 5.462 -20.780 1.00 67.81 231 GLU A N 1
ATOM 1923 C CA . GLU A 1 231 ? 21.010 5.491 -21.082 1.00 67.81 231 GLU A CA 1
ATOM 1924 C C . GLU A 1 231 ? 21.493 4.204 -21.787 1.00 67.81 231 GLU A C 1
ATOM 1926 O O . GLU A 1 231 ? 22.424 4.244 -22.583 1.00 67.81 231 GLU A O 1
ATOM 1931 N N . ASN A 1 232 ? 20.846 3.060 -21.522 1.00 62.22 232 ASN A N 1
ATOM 1932 C CA . ASN A 1 232 ? 21.324 1.735 -21.940 1.00 62.22 232 ASN A CA 1
ATOM 1933 C C . ASN A 1 232 ? 20.623 1.165 -23.187 1.00 62.22 232 ASN A C 1
ATOM 1935 O O . ASN A 1 232 ? 21.078 0.156 -23.718 1.00 62.22 232 ASN A O 1
ATOM 1939 N N . ASN A 1 233 ? 19.528 1.777 -23.649 1.00 61.66 233 ASN A N 1
ATOM 1940 C CA . ASN A 1 233 ? 18.684 1.240 -24.722 1.00 61.66 233 ASN A CA 1
ATOM 1941 C C . ASN A 1 233 ? 18.541 2.234 -25.888 1.00 61.66 233 ASN A C 1
ATOM 1943 O O . ASN A 1 233 ? 17.427 2.486 -26.332 1.00 61.66 233 ASN A O 1
ATOM 1947 N N . ASN A 1 234 ? 19.634 2.822 -26.385 1.00 64.38 234 ASN A N 1
ATOM 1948 C CA . ASN A 1 234 ? 19.623 3.704 -27.568 1.00 64.38 234 ASN A CA 1
ATOM 1949 C C . ASN A 1 234 ? 18.577 4.847 -27.513 1.00 64.38 234 ASN A C 1
ATOM 1951 O O . ASN A 1 234 ? 17.928 5.131 -28.519 1.00 64.38 234 ASN A O 1
ATOM 1955 N N . GLY A 1 235 ? 18.361 5.470 -26.348 1.00 68.88 235 GLY A N 1
ATOM 1956 C CA . GLY A 1 235 ? 17.408 6.582 -26.205 1.00 68.88 235 GLY A CA 1
ATOM 1957 C C . GLY A 1 235 ? 15.930 6.168 -26.128 1.00 68.88 235 GLY A C 1
ATOM 1958 O O . GLY A 1 235 ? 15.040 7.006 -26.253 1.00 68.88 235 GLY A O 1
ATOM 1959 N N . ILE A 1 236 ? 15.627 4.881 -25.916 1.00 79.62 236 ILE A N 1
ATOM 1960 C CA . ILE A 1 236 ? 14.246 4.425 -25.700 1.00 79.62 236 ILE A CA 1
ATOM 1961 C C . ILE A 1 236 ? 13.725 4.990 -24.374 1.00 79.62 236 ILE A C 1
ATOM 1963 O O . ILE A 1 236 ? 14.288 4.726 -23.309 1.00 79.62 236 ILE A O 1
ATOM 1967 N N . ASN A 1 237 ? 12.620 5.731 -24.440 1.00 87.38 237 ASN A N 1
ATOM 1968 C CA . ASN A 1 237 ? 11.951 6.260 -23.259 1.00 87.38 237 ASN A CA 1
ATOM 1969 C C . ASN A 1 237 ? 11.301 5.139 -22.443 1.00 87.38 237 ASN A C 1
ATOM 1971 O O . ASN A 1 237 ? 10.586 4.287 -22.971 1.00 87.38 237 ASN A O 1
ATOM 1975 N N . LYS A 1 238 ? 11.518 5.189 -21.132 1.00 92.94 238 LYS A N 1
ATOM 1976 C CA . LYS A 1 238 ? 10.841 4.371 -20.126 1.00 92.94 238 LYS A CA 1
ATOM 1977 C C . LYS A 1 238 ? 9.879 5.228 -19.316 1.00 92.94 238 LYS A C 1
ATOM 1979 O O . LYS A 1 238 ? 9.986 6.452 -19.314 1.00 92.94 238 LYS A O 1
ATOM 1984 N N . LEU A 1 239 ? 8.949 4.592 -18.613 1.00 95.81 239 LEU A N 1
ATOM 1985 C CA . LEU A 1 239 ? 7.913 5.288 -17.853 1.00 95.81 239 LEU A CA 1
ATOM 1986 C C . LEU A 1 239 ? 8.149 5.189 -16.349 1.00 95.81 239 LEU A C 1
ATOM 1988 O O . LEU A 1 239 ? 8.358 4.098 -15.823 1.00 95.81 239 LEU A O 1
ATOM 1992 N N . ILE A 1 240 ? 8.025 6.317 -15.656 1.00 97.50 240 ILE A N 1
ATOM 1993 C CA . ILE A 1 240 ? 7.862 6.363 -14.202 1.00 97.50 240 ILE A CA 1
ATOM 1994 C C . ILE A 1 240 ? 6.574 7.122 -13.898 1.00 97.50 240 ILE A C 1
ATOM 1996 O O . ILE A 1 240 ? 6.498 8.323 -14.145 1.00 97.50 240 ILE A O 1
ATOM 2000 N N . ALA A 1 241 ? 5.579 6.439 -13.342 1.00 97.56 241 ALA A N 1
ATOM 2001 C CA . ALA A 1 241 ? 4.480 7.065 -12.621 1.00 97.56 241 ALA A CA 1
ATOM 2002 C C . ALA A 1 241 ? 4.799 6.977 -11.127 1.00 97.56 241 ALA A C 1
ATOM 2004 O O . ALA A 1 241 ? 4.894 5.876 -10.590 1.00 97.56 241 ALA A O 1
ATOM 2005 N N . TYR A 1 242 ? 5.017 8.109 -10.456 1.00 97.44 242 TYR A N 1
ATOM 2006 C CA . TYR A 1 242 ? 5.409 8.087 -9.038 1.00 97.44 242 TYR A CA 1
ATOM 2007 C C . TYR A 1 242 ? 4.272 7.637 -8.120 1.00 97.44 242 TYR A C 1
ATOM 2009 O O . TYR A 1 242 ? 4.520 6.911 -7.159 1.00 97.44 242 TYR A O 1
ATOM 2017 N N . SER A 1 243 ? 3.048 8.028 -8.465 1.00 96.81 243 SER A N 1
ATOM 2018 C CA . SER A 1 243 ? 1.805 7.556 -7.871 1.00 96.81 243 SER A CA 1
ATOM 2019 C C . SER A 1 243 ? 0.650 7.892 -8.801 1.00 96.81 243 SER A C 1
ATOM 2021 O O . SER A 1 243 ? 0.600 8.988 -9.368 1.00 96.81 243 SER A O 1
ATOM 2023 N N . LEU A 1 244 ? -0.279 6.952 -8.958 1.00 96.56 244 LEU A N 1
ATOM 2024 C CA . LEU A 1 244 ? -1.519 7.185 -9.693 1.00 96.56 244 LEU A CA 1
ATOM 2025 C C . LEU A 1 244 ? -2.634 7.743 -8.799 1.00 96.56 244 LEU A C 1
ATOM 2027 O O . LEU A 1 244 ? -3.683 8.086 -9.325 1.00 96.56 244 LEU A O 1
ATOM 2031 N N . GLY A 1 245 ? -2.433 7.869 -7.485 1.00 93.81 245 GLY A N 1
ATOM 2032 C CA . GLY A 1 245 ? -3.522 8.165 -6.549 1.00 93.81 245 GLY A CA 1
ATOM 2033 C C . GLY A 1 245 ? -4.569 7.049 -6.493 1.00 93.81 245 GLY A C 1
ATOM 2034 O O . GLY A 1 245 ? -4.309 5.923 -6.926 1.00 93.81 245 GLY A O 1
ATOM 2035 N N . ASP A 1 246 ? -5.751 7.363 -5.969 1.00 91.38 246 ASP A N 1
ATOM 2036 C CA . ASP A 1 246 ? -6.797 6.362 -5.760 1.00 91.38 246 ASP A CA 1
ATOM 2037 C C . ASP A 1 246 ? -7.783 6.295 -6.931 1.00 91.38 246 ASP A C 1
ATOM 2039 O O . ASP A 1 246 ? -8.104 7.291 -7.586 1.00 91.38 246 ASP A O 1
ATOM 2043 N N . PHE A 1 247 ? -8.298 5.092 -7.197 1.00 89.12 247 PHE A N 1
ATOM 2044 C CA . PHE A 1 247 ? -9.239 4.862 -8.296 1.00 89.12 247 PHE A CA 1
ATOM 2045 C C . PHE A 1 247 ? -10.713 4.920 -7.861 1.00 89.12 247 PHE A C 1
ATOM 2047 O O . PHE A 1 247 ? -11.499 5.655 -8.461 1.00 89.12 247 PHE A O 1
ATOM 2054 N N . CYS A 1 248 ? -11.095 4.175 -6.819 1.00 84.12 248 CYS A N 1
ATOM 2055 C CA . CYS A 1 248 ? -12.348 4.374 -6.082 1.00 84.12 248 CYS A CA 1
ATOM 2056 C C . CYS A 1 248 ? -12.023 4.344 -4.590 1.00 84.12 248 CYS A C 1
ATOM 2058 O O . CYS A 1 248 ? -11.332 3.445 -4.115 1.00 84.12 248 CYS A O 1
ATOM 2060 N N . ILE A 1 249 ? -12.508 5.359 -3.883 1.00 82.44 249 ILE A N 1
ATOM 2061 C CA . ILE A 1 249 ? -12.318 5.537 -2.450 1.00 82.44 249 ILE A CA 1
ATOM 2062 C C . ILE A 1 249 ? -13.539 6.229 -1.847 1.00 82.44 249 ILE A C 1
ATOM 2064 O O . ILE A 1 249 ? -14.151 7.096 -2.479 1.00 82.44 249 ILE A O 1
ATOM 2068 N N . GLU A 1 250 ? -13.865 5.860 -0.612 1.00 75.44 250 GLU A N 1
ATOM 2069 C CA . GLU A 1 250 ? -14.951 6.435 0.185 1.00 75.44 250 GLU A CA 1
ATOM 2070 C C . GLU A 1 250 ? -14.403 7.209 1.399 1.00 75.44 250 GLU A C 1
ATOM 2072 O O . GLU A 1 250 ? -14.873 7.082 2.524 1.00 75.44 250 GLU A O 1
ATOM 2077 N N . GLU A 1 251 ? -13.368 8.021 1.184 1.00 72.69 251 GLU A N 1
ATOM 2078 C CA . GLU A 1 251 ? -12.765 8.838 2.242 1.00 72.69 251 GLU A CA 1
ATOM 2079 C C . GLU A 1 251 ? -13.400 10.239 2.278 1.00 72.69 251 GLU A C 1
ATOM 2081 O O . GLU A 1 251 ? -13.904 10.742 1.278 1.00 72.69 251 GLU A O 1
ATOM 2086 N N . LYS A 1 252 ? -13.402 10.935 3.418 1.00 71.75 252 LYS A N 1
ATOM 2087 C CA . LYS A 1 252 ? -13.948 12.306 3.513 1.00 71.75 252 LYS A CA 1
ATOM 2088 C C . LYS A 1 252 ? -12.966 13.363 3.021 1.00 71.75 252 LYS A C 1
ATOM 2090 O O . LYS A 1 252 ? -13.369 14.478 2.668 1.00 71.75 252 LYS A O 1
ATOM 2095 N N . LEU A 1 253 ? -11.678 13.043 3.031 1.00 77.81 253 LEU A N 1
ATOM 2096 C CA . LEU A 1 253 ? -10.612 13.932 2.599 1.00 77.81 253 LEU A CA 1
ATOM 2097 C C . LEU A 1 253 ? -10.570 14.005 1.065 1.00 77.81 253 LEU A C 1
ATOM 2099 O O . LEU A 1 253 ? -10.153 13.082 0.380 1.00 77.81 253 LEU A O 1
ATOM 2103 N N . LYS A 1 254 ? -10.960 15.163 0.521 1.00 83.69 254 LYS A N 1
ATOM 2104 C CA . LYS A 1 254 ? -11.121 15.401 -0.928 1.00 83.69 254 LYS A CA 1
ATOM 2105 C C . LYS A 1 254 ? -9.859 15.192 -1.776 1.00 83.69 254 LYS A C 1
ATOM 2107 O O . LYS A 1 254 ? -9.963 15.164 -2.997 1.00 83.69 254 LYS A O 1
ATOM 2112 N N . HIS A 1 255 ? -8.680 15.110 -1.164 1.00 84.00 255 HIS A N 1
ATOM 2113 C CA . HIS A 1 255 ? -7.424 14.856 -1.875 1.00 84.00 255 HIS A CA 1
ATOM 2114 C C . HIS A 1 255 ? -7.355 13.423 -2.408 1.00 84.00 255 HIS A C 1
ATOM 2116 O O . HIS A 1 255 ? -6.988 13.242 -3.564 1.00 84.00 255 HIS A O 1
ATOM 2122 N N . TYR A 1 256 ? -7.814 12.460 -1.605 1.00 85.62 256 TYR A N 1
ATOM 2123 C CA . TYR A 1 256 ? -7.919 11.043 -1.958 1.00 85.62 256 TYR A CA 1
ATOM 2124 C C . TYR A 1 256 ? -8.885 10.800 -3.122 1.00 85.62 256 TYR A C 1
ATOM 2126 O O . TYR A 1 256 ? -8.790 9.827 -3.852 1.00 85.62 256 TYR A O 1
ATOM 2134 N N . HIS A 1 257 ? -9.834 11.713 -3.349 1.00 92.25 257 HIS A N 1
ATOM 2135 C CA . HIS A 1 257 ? -10.845 11.553 -4.398 1.00 92.25 257 HIS A CA 1
ATOM 2136 C C . HIS A 1 257 ? -10.280 11.598 -5.808 1.00 92.25 257 HIS A C 1
ATOM 2138 O O . HIS A 1 257 ? -11.050 11.413 -6.740 1.00 92.25 257 HIS A O 1
ATOM 2144 N N . TYR A 1 258 ? -9.000 11.898 -5.998 1.00 94.62 258 TYR A N 1
ATOM 2145 C CA . TYR A 1 258 ? -8.419 12.038 -7.321 1.00 94.62 258 TYR A CA 1
ATOM 2146 C C . TYR A 1 258 ? -7.396 10.947 -7.595 1.00 94.62 258 TYR A C 1
ATOM 2148 O O . TYR A 1 258 ? -6.608 10.573 -6.731 1.00 94.62 258 TYR A O 1
ATOM 2156 N N . GLY A 1 259 ? -7.375 10.511 -8.847 1.00 95.38 259 GLY A N 1
ATOM 2157 C CA . GLY A 1 259 ? -6.426 9.533 -9.348 1.00 95.38 259 GLY A CA 1
ATOM 2158 C C . GLY A 1 259 ? -5.997 9.846 -10.775 1.00 95.38 259 GLY A C 1
ATOM 2159 O O . GLY A 1 259 ? -6.330 10.890 -11.346 1.00 95.38 259 GLY A O 1
ATOM 2160 N N . ILE A 1 260 ? -5.257 8.914 -11.355 1.00 96.50 260 ILE A N 1
ATOM 2161 C CA . ILE A 1 260 ? -4.888 8.855 -12.759 1.00 96.50 260 ILE A CA 1
ATOM 2162 C C . ILE A 1 260 ? -5.281 7.471 -13.256 1.00 96.50 260 ILE A C 1
ATOM 2164 O O . ILE A 1 260 ? -4.792 6.458 -12.758 1.00 96.50 260 ILE A O 1
ATOM 2168 N N . VAL A 1 261 ? -6.119 7.424 -14.287 1.00 95.38 261 VAL A N 1
ATOM 2169 C CA . VAL A 1 261 ? -6.211 6.229 -15.124 1.00 95.38 261 VAL A CA 1
ATOM 2170 C C . VAL A 1 261 ? -5.136 6.338 -16.197 1.00 95.38 261 VAL A C 1
ATOM 2172 O O . VAL A 1 261 ? -5.051 7.343 -16.901 1.00 95.38 261 VAL A O 1
ATOM 2175 N N . LEU A 1 262 ? -4.292 5.316 -16.286 1.00 94.38 262 LEU A N 1
ATOM 2176 C CA . LEU A 1 262 ? -3.160 5.250 -17.200 1.00 94.38 262 LEU A CA 1
ATOM 2177 C C . LEU A 1 262 ? -3.290 3.987 -18.051 1.00 94.38 262 LEU A C 1
ATOM 2179 O O . LEU A 1 262 ? -3.353 2.876 -17.526 1.00 94.38 262 LEU A O 1
ATOM 2183 N N . LYS A 1 263 ? -3.296 4.158 -19.369 1.00 94.31 263 LYS A N 1
ATOM 2184 C CA . LYS A 1 263 ? -3.304 3.078 -20.349 1.00 94.31 263 LYS A CA 1
ATOM 2185 C C . LYS A 1 263 ? -1.992 3.098 -21.118 1.00 94.31 263 LYS A C 1
ATOM 2187 O O . LYS A 1 263 ? -1.637 4.103 -21.731 1.00 94.31 263 LYS A O 1
ATOM 2192 N N . ILE A 1 264 ? -1.291 1.969 -21.086 1.00 92.56 264 ILE A N 1
ATOM 2193 C CA . ILE A 1 264 ? 0.000 1.788 -21.748 1.00 92.56 264 ILE A CA 1
ATOM 2194 C C . ILE A 1 264 ? -0.077 0.660 -22.774 1.00 92.56 264 ILE A C 1
ATOM 2196 O O . ILE A 1 264 ? -0.579 -0.426 -22.490 1.00 92.56 264 ILE A O 1
ATOM 2200 N N . GLY A 1 265 ? 0.425 0.922 -23.977 1.00 93.44 265 GLY A N 1
ATOM 2201 C CA . GLY A 1 265 ? 0.686 -0.094 -24.989 1.00 93.44 265 GLY A CA 1
ATOM 2202 C C . GLY A 1 265 ? 2.134 -0.549 -24.887 1.00 93.44 265 GLY A C 1
ATOM 2203 O O . GLY A 1 265 ? 3.036 0.272 -25.050 1.00 93.44 265 GLY A O 1
ATOM 2204 N N . ILE A 1 266 ? 2.353 -1.838 -24.634 1.00 93.62 266 ILE A N 1
ATOM 2205 C CA . ILE A 1 266 ? 3.688 -2.443 -24.559 1.00 93.62 266 ILE A CA 1
ATOM 2206 C C . ILE A 1 266 ? 3.923 -3.366 -25.755 1.00 93.62 266 ILE A C 1
ATOM 2208 O O . ILE A 1 266 ? 3.002 -4.038 -26.217 1.00 93.62 266 ILE A O 1
ATOM 2212 N N . GLY A 1 267 ? 5.152 -3.402 -26.260 1.00 93.00 267 GLY A N 1
ATOM 2213 C CA . GLY A 1 267 ? 5.521 -4.244 -27.396 1.00 93.00 267 GLY A CA 1
ATOM 2214 C C . GLY A 1 267 ? 7.028 -4.320 -27.591 1.00 93.00 267 GLY A C 1
ATOM 2215 O O . GLY A 1 267 ? 7.775 -3.546 -26.995 1.00 93.00 267 GLY A O 1
ATOM 2216 N N . GLN A 1 268 ? 7.477 -5.257 -28.423 1.00 92.50 268 GLN A N 1
ATOM 2217 C CA . GLN A 1 268 ? 8.879 -5.359 -28.818 1.00 92.50 268 GLN A CA 1
ATOM 2218 C C . GLN A 1 268 ? 9.127 -4.625 -30.136 1.00 92.50 268 GLN A C 1
ATOM 2220 O O . GLN A 1 268 ? 8.298 -4.667 -31.044 1.00 92.50 268 GLN A O 1
ATOM 2225 N N . ASN A 1 269 ? 10.287 -3.983 -30.257 1.00 87.94 269 ASN A N 1
ATOM 2226 C CA . ASN A 1 269 ? 10.764 -3.476 -31.543 1.00 87.94 269 ASN A CA 1
ATOM 2227 C C . ASN A 1 269 ? 11.405 -4.589 -32.393 1.00 87.94 269 ASN A C 1
ATOM 2229 O O . ASN A 1 269 ? 11.535 -5.734 -31.961 1.00 87.94 269 ASN A O 1
ATOM 2233 N N . ASN A 1 270 ? 11.882 -4.238 -33.592 1.00 88.06 270 ASN A N 1
ATOM 2234 C CA . ASN A 1 270 ? 12.534 -5.180 -34.515 1.00 88.06 270 ASN A CA 1
ATOM 2235 C C . ASN A 1 270 ? 13.800 -5.850 -33.945 1.00 88.06 270 ASN A C 1
ATOM 2237 O O . ASN A 1 270 ? 14.228 -6.877 -34.461 1.00 88.06 270 ASN A O 1
ATOM 2241 N N . ALA A 1 271 ? 14.404 -5.281 -32.898 1.00 87.31 271 ALA A N 1
ATOM 2242 C CA . ALA A 1 271 ? 15.551 -5.853 -32.197 1.00 87.31 271 ALA A CA 1
ATOM 2243 C C . ALA A 1 271 ? 15.141 -6.730 -30.993 1.00 87.31 271 ALA A C 1
ATOM 2245 O O . ALA A 1 271 ? 16.006 -7.171 -30.239 1.00 87.31 271 ALA A O 1
ATOM 2246 N N . GLY A 1 272 ? 13.840 -6.969 -30.784 1.00 87.81 272 GLY A N 1
ATOM 2247 C CA . GLY A 1 272 ? 13.308 -7.742 -29.657 1.00 87.81 272 GLY A CA 1
ATOM 2248 C C . GLY A 1 272 ? 13.313 -6.994 -28.318 1.00 87.81 272 GLY A C 1
ATOM 2249 O O . GLY A 1 272 ? 13.103 -7.606 -27.273 1.00 87.81 272 GLY A O 1
ATOM 2250 N N . ILE A 1 273 ? 13.561 -5.680 -28.320 1.00 87.56 273 ILE A N 1
ATOM 2251 C CA . ILE A 1 273 ? 13.612 -4.865 -27.100 1.00 87.56 273 ILE A CA 1
ATOM 2252 C C . ILE A 1 273 ? 12.197 -4.418 -26.747 1.00 87.56 273 ILE A C 1
ATOM 2254 O O . ILE A 1 273 ? 11.515 -3.833 -27.587 1.00 87.56 273 ILE A O 1
ATOM 2258 N N . TRP A 1 274 ? 11.780 -4.665 -25.505 1.00 91.12 274 TRP A N 1
ATOM 2259 C CA . TRP A 1 274 ? 10.505 -4.199 -24.962 1.00 91.12 274 TRP A CA 1
ATOM 2260 C C . TRP A 1 274 ? 10.467 -2.672 -24.825 1.00 91.12 274 TRP A C 1
ATOM 2262 O O . TRP A 1 274 ? 11.428 -2.044 -24.381 1.00 91.12 274 TRP A O 1
ATOM 2272 N N . GLN A 1 275 ? 9.346 -2.071 -25.216 1.00 90.81 275 GLN A N 1
ATOM 2273 C CA . GLN A 1 275 ? 9.119 -0.630 -25.214 1.00 90.81 275 GLN A CA 1
ATOM 2274 C C . GLN A 1 275 ? 7.670 -0.307 -24.853 1.00 90.81 275 GLN A C 1
ATOM 2276 O O . GLN A 1 275 ? 6.777 -1.151 -24.966 1.00 90.81 275 GLN A O 1
ATOM 2281 N N . ILE A 1 276 ? 7.444 0.951 -24.482 1.00 91.88 276 ILE A N 1
ATOM 2282 C CA . ILE A 1 276 ? 6.111 1.541 -24.381 1.00 91.88 276 ILE A CA 1
ATOM 2283 C C . ILE A 1 276 ? 5.875 2.382 -25.637 1.00 91.88 276 ILE A C 1
ATOM 2285 O O . ILE A 1 276 ? 6.671 3.268 -25.943 1.00 91.88 276 ILE A O 1
ATOM 2289 N N . GLY A 1 277 ? 4.799 2.088 -26.365 1.00 85.88 277 GLY A N 1
ATOM 2290 C CA . GLY A 1 277 ? 4.416 2.799 -27.586 1.00 85.88 277 GLY A CA 1
ATOM 2291 C C . GLY A 1 277 ? 3.337 3.851 -27.337 1.00 85.88 277 GLY A C 1
ATOM 2292 O O . GLY A 1 277 ? 3.589 5.047 -27.443 1.00 85.88 277 GLY A O 1
ATOM 2293 N N . LEU A 1 278 ? 2.123 3.399 -27.005 1.00 87.75 278 LEU A N 1
ATOM 2294 C CA . LEU A 1 278 ? 0.984 4.275 -26.722 1.00 87.75 278 LEU A CA 1
ATOM 2295 C C . LEU A 1 278 ? 0.913 4.573 -25.225 1.00 87.75 278 LEU A C 1
ATOM 2297 O O . LEU A 1 278 ? 0.967 3.650 -24.413 1.00 87.75 278 LEU A O 1
ATOM 2301 N N . ILE A 1 279 ? 0.731 5.843 -24.872 1.00 92.12 279 ILE A N 1
ATOM 2302 C CA . ILE A 1 279 ? 0.412 6.267 -23.510 1.00 92.12 279 ILE A CA 1
ATOM 2303 C C . ILE A 1 279 ? -0.797 7.190 -23.580 1.00 92.12 279 ILE A C 1
ATOM 2305 O O . ILE A 1 279 ? -0.750 8.237 -24.220 1.00 92.12 279 ILE A O 1
ATOM 2309 N N . GLU A 1 280 ? -1.858 6.811 -22.884 1.00 94.62 280 GLU A N 1
ATOM 2310 C CA . GLU A 1 280 ? -3.030 7.648 -22.649 1.00 94.62 280 GLU A CA 1
ATOM 2311 C C . GLU A 1 280 ? -3.225 7.750 -21.143 1.00 94.62 280 GLU A C 1
ATOM 2313 O O . GLU A 1 280 ? -3.183 6.741 -20.436 1.00 94.62 280 GLU A O 1
ATOM 2318 N N . TRP A 1 281 ? -3.429 8.959 -20.632 1.00 94.94 281 TRP A N 1
ATOM 2319 C CA . TRP A 1 281 ? -3.730 9.140 -19.222 1.00 94.94 281 TRP A CA 1
ATOM 2320 C C . TRP A 1 281 ? -4.737 10.260 -19.012 1.00 94.94 281 TRP A C 1
ATOM 2322 O O . TRP A 1 281 ? -4.771 11.243 -19.753 1.00 94.94 281 TRP A O 1
ATOM 2332 N N . HIS A 1 282 ? -5.553 10.097 -17.978 1.00 96.19 282 HIS A N 1
ATOM 2333 C CA . HIS A 1 282 ? -6.539 11.081 -17.566 1.00 96.19 282 HIS A CA 1
ATOM 2334 C C . HIS A 1 282 ? -6.591 11.160 -16.050 1.00 96.19 282 HIS A C 1
ATOM 2336 O O . HIS A 1 282 ? -6.499 10.135 -15.373 1.00 96.19 282 HIS A O 1
ATOM 2342 N N . PHE A 1 283 ? -6.808 12.362 -15.519 1.00 96.88 283 PHE A N 1
ATOM 2343 C CA . PHE A 1 283 ? -7.203 12.480 -14.124 1.00 96.88 283 PHE A CA 1
ATOM 2344 C C . PHE A 1 283 ? -8.590 11.877 -13.929 1.00 96.88 283 PHE A C 1
ATOM 2346 O O . PHE A 1 283 ? -9.477 12.017 -14.777 1.00 96.88 283 PHE A O 1
ATOM 2353 N N . THR A 1 284 ? -8.783 11.248 -12.783 1.00 96.12 284 THR A N 1
ATOM 2354 C CA . THR A 1 284 ? -10.075 10.748 -12.333 1.00 96.12 284 THR A CA 1
ATOM 2355 C C . THR A 1 284 ? -10.516 11.483 -11.076 1.00 96.12 284 THR A C 1
ATOM 2357 O O . THR A 1 284 ? -9.695 12.042 -10.349 1.00 96.12 284 THR A O 1
ATOM 2360 N N . CYS A 1 285 ? -11.824 11.512 -10.833 1.00 95.25 285 CYS A N 1
ATOM 2361 C CA . CYS A 1 285 ? -12.405 11.941 -9.572 1.00 95.25 285 CYS A CA 1
ATOM 2362 C C . CYS A 1 285 ? -13.461 10.926 -9.124 1.00 95.25 285 CYS A C 1
ATOM 2364 O O . CYS A 1 285 ? -14.453 10.723 -9.825 1.00 95.25 285 CYS A O 1
ATOM 2366 N N . CYS A 1 286 ? -13.241 10.303 -7.970 1.00 93.44 286 CYS A N 1
ATOM 2367 C CA . CYS A 1 286 ? -14.191 9.444 -7.282 1.00 93.44 286 CYS A CA 1
ATOM 2368 C C . CYS A 1 286 ? -15.096 10.282 -6.372 1.00 93.44 286 CYS A C 1
ATOM 2370 O O . CYS A 1 286 ? -14.625 11.129 -5.612 1.00 93.44 286 CYS A O 1
ATOM 2372 N N . LYS A 1 287 ? -16.407 10.056 -6.446 1.00 89.56 287 LYS A N 1
ATOM 2373 C CA . LYS A 1 287 ? -17.402 10.677 -5.565 1.00 89.56 287 LYS A CA 1
ATOM 2374 C C . LYS A 1 287 ? -18.371 9.623 -5.063 1.00 89.56 287 LYS A C 1
ATOM 2376 O O . LYS A 1 287 ? -18.918 8.875 -5.869 1.00 89.56 287 LYS A O 1
ATOM 2381 N N . SER A 1 288 ? -18.651 9.623 -3.766 1.00 85.94 288 SER A N 1
ATOM 2382 C CA . SER A 1 288 ? -19.763 8.850 -3.214 1.00 85.94 288 SER A CA 1
ATOM 2383 C C . SER A 1 288 ? -21.089 9.418 -3.728 1.00 85.94 288 SER A C 1
ATOM 2385 O O . SER A 1 288 ? -21.340 10.622 -3.625 1.00 85.94 288 SER A O 1
ATOM 2387 N N . LEU A 1 289 ? -21.920 8.554 -4.302 1.00 84.12 289 LEU A N 1
ATOM 2388 C CA . LEU A 1 289 ? -23.308 8.841 -4.667 1.00 84.12 289 LEU A CA 1
ATOM 2389 C C . LEU A 1 289 ? -24.259 8.488 -3.518 1.00 84.12 289 LEU A C 1
ATOM 2391 O O . LEU A 1 289 ? -25.253 9.180 -3.303 1.00 84.12 289 LEU A O 1
ATOM 2395 N N . SER A 1 290 ? -23.924 7.438 -2.767 1.00 80.19 290 SER A N 1
ATOM 2396 C CA . SER A 1 290 ? -24.640 6.948 -1.588 1.00 80.19 290 SER A CA 1
ATOM 2397 C C . SER A 1 290 ? -23.657 6.260 -0.626 1.00 80.19 290 SER A C 1
ATOM 2399 O O . SER A 1 290 ? -22.451 6.280 -0.863 1.00 80.19 290 SER A O 1
ATOM 2401 N N . GLU A 1 291 ? -24.163 5.654 0.452 1.00 72.12 291 GLU A N 1
ATOM 2402 C CA . GLU A 1 291 ? -23.362 4.847 1.395 1.00 72.12 291 GLU A CA 1
ATOM 2403 C C . GLU A 1 291 ? -22.816 3.547 0.775 1.00 72.12 291 GLU A C 1
ATOM 2405 O O . GLU A 1 291 ? -21.992 2.877 1.383 1.00 72.12 291 GLU A O 1
ATOM 2410 N N . THR A 1 292 ? -23.287 3.152 -0.413 1.00 76.56 292 THR A N 1
ATOM 2411 C CA . THR A 1 292 ? -22.889 1.889 -1.060 1.00 76.56 292 THR A CA 1
ATOM 2412 C C . THR A 1 292 ? -22.421 2.066 -2.500 1.00 76.56 292 THR A C 1
ATOM 2414 O O . THR A 1 292 ? -22.111 1.083 -3.169 1.00 76.56 292 THR A O 1
ATOM 2417 N N . GLU A 1 293 ? -22.398 3.297 -3.014 1.00 80.38 293 GLU A N 1
ATOM 2418 C CA . GLU A 1 293 ? -22.106 3.569 -4.420 1.00 80.38 293 GLU A CA 1
ATOM 2419 C C . GLU A 1 293 ? -21.106 4.720 -4.558 1.00 80.38 293 GLU A C 1
ATOM 2421 O O . GLU A 1 293 ? -21.342 5.833 -4.082 1.00 80.38 293 GLU A O 1
ATOM 2426 N N . CYS A 1 294 ? -20.007 4.462 -5.272 1.00 87.56 294 CYS A N 1
ATOM 2427 C CA . CYS A 1 294 ? -19.059 5.468 -5.750 1.00 87.56 294 CYS A CA 1
ATOM 2428 C C . CYS A 1 294 ? -19.199 5.617 -7.274 1.00 87.56 294 CYS A C 1
ATOM 2430 O O . CYS A 1 294 ? -19.485 4.649 -7.980 1.00 87.56 294 CYS A O 1
ATOM 2432 N N . ILE A 1 295 ? -18.969 6.820 -7.801 1.00 91.31 295 ILE A N 1
ATOM 2433 C CA . ILE A 1 295 ? -18.742 7.037 -9.231 1.00 91.31 295 ILE A CA 1
ATOM 2434 C C . ILE A 1 295 ? -17.361 7.639 -9.447 1.00 91.31 295 ILE A C 1
ATOM 2436 O O . ILE A 1 295 ? -17.032 8.682 -8.881 1.00 91.31 295 ILE A O 1
ATOM 2440 N N . THR A 1 296 ? -16.575 7.001 -10.309 1.00 93.25 296 THR A N 1
ATOM 2441 C CA . THR A 1 296 ? -15.292 7.526 -10.777 1.00 93.25 296 THR A CA 1
ATOM 2442 C C . THR A 1 296 ? -15.472 8.082 -12.180 1.00 93.25 296 THR A C 1
ATOM 2444 O O . THR A 1 296 ? -15.843 7.358 -13.103 1.00 93.25 296 THR A O 1
ATOM 2447 N N . THR A 1 297 ? -15.216 9.376 -12.354 1.00 95.25 297 THR A N 1
ATOM 2448 C CA . THR A 1 297 ? -15.313 10.049 -13.656 1.00 95.25 297 THR A CA 1
ATOM 2449 C C . THR A 1 297 ? -13.965 10.584 -14.106 1.00 95.25 297 THR A C 1
ATOM 2451 O O . THR A 1 297 ? -13.124 10.947 -13.286 1.00 95.25 297 THR A O 1
ATOM 2454 N N . ILE A 1 298 ? -13.757 10.658 -15.421 1.00 96.88 298 ILE A N 1
ATOM 2455 C CA . ILE A 1 298 ? -12.623 11.386 -15.996 1.00 96.88 298 ILE A CA 1
ATOM 2456 C C . ILE A 1 298 ? -12.846 12.886 -15.784 1.00 96.88 298 ILE A C 1
ATOM 2458 O O . ILE A 1 298 ? -13.924 13.413 -16.068 1.00 96.88 298 ILE A O 1
ATOM 2462 N N . VAL A 1 299 ? -11.815 13.580 -15.310 1.00 96.12 299 VAL A N 1
ATOM 2463 C CA . VAL A 1 299 ? -11.818 15.029 -15.098 1.00 96.12 299 VAL A CA 1
ATOM 2464 C C . VAL A 1 299 ? -10.642 15.678 -15.829 1.00 96.12 299 VAL A C 1
ATOM 2466 O O . VAL A 1 299 ? -9.591 15.061 -15.989 1.00 96.12 299 VAL A O 1
ATOM 2469 N N . PRO A 1 300 ? -10.771 16.940 -16.277 1.00 93.94 300 PRO A N 1
ATOM 2470 C CA . PRO A 1 300 ? -9.721 17.587 -17.064 1.00 93.94 300 PRO A CA 1
ATOM 2471 C C . PRO A 1 300 ? -8.502 18.002 -16.230 1.00 93.94 300 PRO A C 1
ATOM 2473 O O . PRO A 1 300 ? -7.450 18.289 -16.793 1.00 93.94 300 PRO A O 1
ATOM 2476 N N . LYS A 1 301 ? -8.636 18.094 -14.900 1.00 92.69 301 LYS A N 1
ATOM 2477 C CA . LYS A 1 301 ? -7.568 18.563 -14.011 1.00 92.69 301 LYS A CA 1
ATOM 2478 C C . LYS A 1 301 ? -7.684 17.997 -12.602 1.00 92.69 301 LYS A C 1
ATOM 2480 O O . LYS A 1 301 ? -8.789 17.800 -12.099 1.00 92.69 301 LYS A O 1
ATOM 2485 N N . PHE A 1 302 ? -6.536 17.866 -11.948 1.00 92.12 302 PHE A N 1
ATOM 2486 C CA . PHE A 1 302 ? -6.420 17.694 -10.505 1.00 92.12 302 PHE A CA 1
ATOM 2487 C C . PHE A 1 302 ? -6.253 19.081 -9.852 1.00 92.12 302 PHE A C 1
ATOM 2489 O O . PHE A 1 302 ? -5.240 19.739 -10.080 1.00 92.12 302 PHE A O 1
ATOM 2496 N N . PRO A 1 303 ? -7.236 19.584 -9.079 1.00 90.56 303 PRO A N 1
ATOM 2497 C CA . PRO A 1 303 ? -7.295 20.997 -8.684 1.00 90.56 303 PRO A CA 1
ATOM 2498 C C . PRO A 1 303 ? -6.254 21.420 -7.637 1.00 90.56 303 PRO A C 1
ATOM 2500 O O . PRO A 1 303 ? -6.207 22.594 -7.276 1.00 90.56 303 PRO A O 1
ATOM 2503 N N . TYR A 1 304 ? -5.461 20.479 -7.125 1.00 87.06 304 TYR A N 1
ATOM 2504 C CA . TYR A 1 304 ? -4.451 20.729 -6.098 1.00 87.06 304 TYR A CA 1
ATOM 2505 C C . TYR A 1 304 ? -3.039 20.900 -6.670 1.00 87.06 304 TYR A C 1
ATOM 2507 O O . TYR A 1 304 ? -2.161 21.386 -5.959 1.00 87.06 304 TYR A O 1
ATOM 2515 N N . LEU A 1 305 ? -2.831 20.569 -7.949 1.00 81.44 305 LEU A N 1
ATOM 2516 C CA . LEU A 1 305 ? -1.631 20.971 -8.679 1.00 81.44 305 LEU A CA 1
ATOM 2517 C C . LEU A 1 305 ? -1.800 22.427 -9.123 1.00 81.44 305 LEU A C 1
ATOM 2519 O O . LEU A 1 305 ? -2.822 22.788 -9.712 1.00 81.44 305 LEU A O 1
ATOM 2523 N N . LYS A 1 306 ? -0.815 23.255 -8.776 1.00 63.56 306 LYS A N 1
ATOM 2524 C CA . LYS A 1 306 ? -0.718 24.654 -9.199 1.00 63.56 306 LYS A CA 1
ATOM 2525 C C . LYS A 1 306 ? 0.234 24.764 -10.373 1.00 63.56 306 LYS A C 1
ATOM 2527 O O . LYS A 1 306 ? 1.266 24.062 -10.332 1.00 63.56 306 LYS A O 1
#

Sequence (306 aa):
LFDNGIGHRLIRKLKREFKIQKTYLSHWHEDHVSGCALFKKHEYYCHNLDIPPLRDLDLFIDLYGVKGTPAEKEFYPIMQFLKIEPLNDIKIIRDNDLIPIKDDLSVRVIHTPGDFGKEIFLESVDKLHSRGFNVFGWDEQPYWDINKD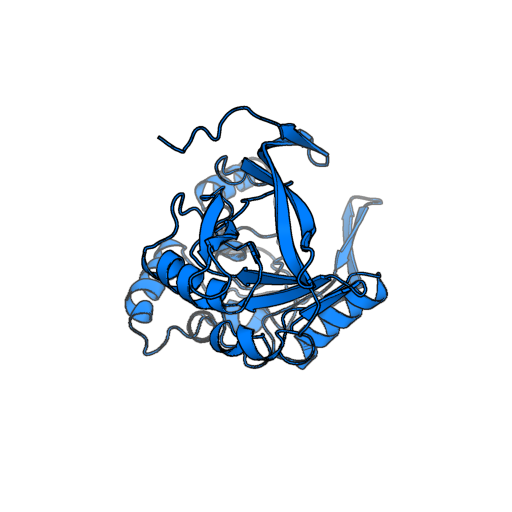LRVTAATAWSNQKMDYVFMLKNAGQYVKKNVFNLFYPHWGYELELYPRPKTVEEGKKWIKKFDAIIGTHSHVPQAVTAVESENNNGINKLIAYSLGDFCIEEKLKHYHYGIVLKIGIGQNNAGIWQIGLIEWHFTCCKSLSETECITTIVPKFPYLK